Protein AF-A0A285T180-F1 (afdb_monomer)

Secondary structure (DSSP, 8-state):
-------PPPPPSS--TT--HHHHHHHHHHH-TT---TTHHHHHHHHHHHT-SSTT-HHHHHHHHHT--HHHHHHHHHHHHHHHHHHHHHHHHHHHHHTT--HHHHHHHHHTTSSPPBTTB-HHHHHHHHHHHHHHH--------GGGS-HHHHHHHHHHHHHHHHHHHHHHHHHHHHHHHTSSS---S------TTHHHHHHHHHHHHHHHHHHHHHHTT-

Structure (mmCIF, N/CA/C/O backbone):
data_AF-A0A285T180-F1
#
_entry.id   AF-A0A285T180-F1
#
loop_
_atom_site.group_PDB
_atom_site.id
_atom_site.type_symbol
_atom_site.label_atom_id
_atom_site.label_alt_id
_atom_site.label_comp_id
_atom_site.label_asym_id
_atom_site.label_entity_id
_atom_site.label_seq_id
_atom_site.pdbx_PDB_ins_code
_atom_site.Cartn_x
_atom_site.Cartn_y
_atom_site.Cartn_z
_atom_site.occupancy
_atom_site.B_iso_or_equiv
_atom_site.auth_seq_id
_atom_site.auth_comp_id
_atom_site.auth_asym_id
_atom_site.auth_atom_id
_atom_site.pdbx_PDB_model_num
ATOM 1 N N . MET A 1 1 ? -29.437 -6.291 54.849 1.00 37.00 1 MET A N 1
ATOM 2 C CA . MET A 1 1 ? -27.987 -6.133 54.619 1.00 37.00 1 MET A CA 1
ATOM 3 C C . MET A 1 1 ? -27.679 -6.718 53.250 1.00 37.00 1 MET A C 1
ATOM 5 O O . MET A 1 1 ? -27.968 -7.885 53.041 1.00 37.00 1 MET A O 1
ATOM 9 N N . CYS A 1 2 ? -27.204 -5.852 52.353 1.00 38.69 2 CYS A N 1
ATOM 10 C CA . CYS A 1 2 ? -26.558 -6.099 51.057 1.00 38.69 2 CYS A CA 1
ATOM 11 C C . CYS A 1 2 ? -27.296 -6.960 50.016 1.00 38.69 2 CYS A C 1
ATOM 13 O O . CYS A 1 2 ? -27.003 -8.136 49.831 1.00 38.69 2 CYS A O 1
ATOM 15 N N . SER A 1 3 ? -28.179 -6.314 49.250 1.00 37.91 3 SER A N 1
ATOM 16 C CA . SER A 1 3 ? -28.412 -6.709 47.860 1.00 37.91 3 SER A CA 1
ATOM 17 C C . SER A 1 3 ? -27.218 -6.221 47.034 1.00 37.91 3 SER A C 1
ATOM 19 O O . SER A 1 3 ? -27.210 -5.071 46.597 1.00 37.91 3 SER A O 1
ATOM 21 N N . ASP A 1 4 ? -26.204 -7.067 46.843 1.00 42.75 4 ASP A N 1
ATOM 22 C CA . ASP A 1 4 ? -25.166 -6.855 45.826 1.00 42.75 4 ASP A CA 1
ATOM 23 C C . ASP A 1 4 ? -25.785 -7.078 44.444 1.00 42.75 4 ASP A C 1
ATOM 25 O O . ASP A 1 4 ? -25.633 -8.113 43.800 1.00 42.75 4 ASP A O 1
ATOM 29 N N . ASN A 1 5 ? -26.542 -6.083 43.989 1.00 43.34 5 ASN A N 1
ATOM 30 C CA . ASN A 1 5 ? -27.023 -6.015 42.621 1.00 43.34 5 ASN A CA 1
ATOM 31 C C . ASN A 1 5 ? -25.931 -5.348 41.775 1.00 43.34 5 ASN A C 1
ATOM 33 O O . ASN A 1 5 ? -26.111 -4.257 41.237 1.00 43.34 5 ASN A O 1
ATOM 37 N N . THR A 1 6 ? -24.757 -5.985 41.681 1.00 44.84 6 THR A N 1
ATOM 38 C CA . THR A 1 6 ? -23.783 -5.655 40.634 1.00 44.84 6 THR A CA 1
ATOM 39 C C . THR A 1 6 ? -24.336 -6.209 39.327 1.00 44.84 6 THR A C 1
ATOM 41 O O . THR A 1 6 ? -23.938 -7.265 38.841 1.00 44.84 6 THR A O 1
ATOM 44 N N . GLN A 1 7 ? -25.342 -5.523 38.790 1.00 42.47 7 GLN A N 1
ATOM 45 C CA . GLN A 1 7 ? -25.858 -5.772 37.459 1.00 42.47 7 GLN A CA 1
ATOM 46 C C . GLN A 1 7 ? -24.676 -5.554 36.511 1.00 42.47 7 GLN A C 1
ATOM 48 O O . GLN A 1 7 ? -24.198 -4.431 36.362 1.00 42.47 7 GLN A O 1
ATOM 53 N N . ALA A 1 8 ? -24.128 -6.640 35.960 1.00 46.72 8 ALA A N 1
ATOM 54 C CA . ALA A 1 8 ? -23.073 -6.547 34.965 1.00 46.72 8 ALA A CA 1
ATOM 55 C C . ALA A 1 8 ? -23.577 -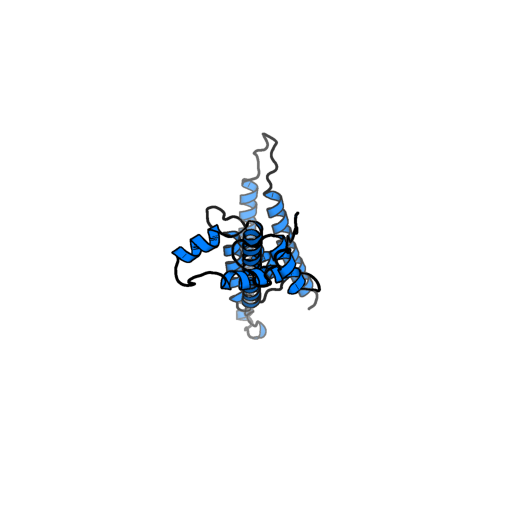5.615 33.860 1.00 46.72 8 ALA A C 1
ATOM 57 O O . ALA A 1 8 ? -24.616 -5.904 33.261 1.00 46.72 8 ALA A O 1
ATOM 58 N N . SER A 1 9 ? -22.892 -4.483 33.649 1.00 51.22 9 SER A N 1
ATOM 59 C CA . SER A 1 9 ? -23.236 -3.537 32.589 1.00 51.22 9 SER A CA 1
ATOM 60 C C . SER A 1 9 ? -23.435 -4.323 31.305 1.00 51.22 9 SER A C 1
ATOM 62 O O . SER A 1 9 ? -22.509 -4.986 30.835 1.00 51.22 9 SER A O 1
ATOM 64 N N . THR A 1 10 ? -24.658 -4.306 30.774 1.00 56.84 10 THR A N 1
ATOM 65 C CA . THR A 1 10 ? -24.958 -4.921 29.484 1.00 56.84 10 THR A CA 1
ATOM 66 C C . THR A 1 10 ? -24.007 -4.312 28.463 1.00 56.84 10 THR A C 1
ATOM 68 O O . THR A 1 10 ? -24.062 -3.094 28.273 1.00 56.84 10 THR A O 1
ATOM 71 N N . PRO A 1 11 ? -23.116 -5.109 27.846 1.00 64.50 11 PRO A N 1
ATOM 72 C CA . PRO A 1 11 ? -22.117 -4.567 26.944 1.00 64.50 11 PRO A CA 1
ATOM 73 C C . PRO A 1 11 ? -22.826 -3.881 25.780 1.00 64.50 11 PRO A C 1
ATOM 75 O O . PRO A 1 11 ? -23.698 -4.468 25.134 1.00 64.50 11 PRO A O 1
ATOM 78 N N . SER A 1 12 ? -22.469 -2.623 25.528 1.00 68.62 12 SER A N 1
ATOM 79 C CA . SER A 1 12 ? -23.009 -1.881 24.393 1.00 68.62 12 SER A CA 1
ATOM 80 C C . SER A 1 12 ? -22.629 -2.579 23.087 1.00 68.62 12 SER A C 1
ATOM 82 O O . SER A 1 12 ? -21.451 -2.795 22.796 1.00 68.62 12 SER A O 1
ATOM 84 N N . LEU A 1 13 ? -23.634 -2.905 22.272 1.00 78.00 13 LEU A N 1
ATOM 85 C CA . LEU A 1 13 ? -23.452 -3.502 20.943 1.00 78.00 13 LEU A CA 1
ATOM 86 C C . LEU A 1 13 ? -23.180 -2.452 19.852 1.00 78.00 13 LEU A C 1
ATOM 88 O O . LEU A 1 13 ? -23.042 -2.789 18.675 1.00 78.00 13 LEU A O 1
ATOM 92 N N . THR A 1 14 ? -23.076 -1.179 20.229 1.00 88.44 14 THR A N 1
ATOM 93 C CA . THR A 1 14 ? -22.704 -0.071 19.344 1.00 88.44 14 THR A CA 1
ATOM 94 C C . THR A 1 14 ? -21.380 0.532 19.805 1.00 88.44 14 THR A C 1
ATOM 96 O O . THR A 1 14 ? -21.317 0.978 20.952 1.00 88.44 14 THR A O 1
ATOM 99 N N . PRO A 1 15 ? -20.339 0.581 18.954 1.00 92.88 15 PRO A N 1
ATOM 100 C CA . PRO A 1 15 ? -19.055 1.157 19.331 1.00 92.88 15 PRO A CA 1
ATOM 101 C C . PRO A 1 15 ? -19.151 2.642 19.694 1.00 92.88 15 PRO A C 1
ATOM 103 O O . PRO A 1 15 ? -19.815 3.412 19.000 1.00 92.88 15 PRO A O 1
ATOM 106 N N . TYR A 1 16 ? -18.464 3.049 20.762 1.00 92.00 16 TYR A N 1
ATOM 107 C CA . TYR A 1 16 ? -18.393 4.439 21.228 1.00 92.00 16 TYR A CA 1
ATOM 108 C C . TYR A 1 16 ? -17.026 4.746 21.851 1.00 92.00 16 TYR A C 1
ATOM 110 O O . TYR A 1 16 ? -16.312 3.838 22.265 1.00 92.00 16 TYR A O 1
ATOM 118 N N . SER A 1 17 ? -16.627 6.017 21.929 1.00 90.44 17 SER A N 1
ATOM 119 C CA . SER A 1 17 ? -15.330 6.401 22.513 1.00 90.44 17 SER A CA 1
ATOM 120 C C . SER A 1 17 ? -15.241 6.050 24.001 1.00 90.44 17 SER A C 1
ATOM 122 O O . SER A 1 17 ? -16.124 6.445 24.762 1.00 90.44 17 SER A O 1
ATOM 124 N N . GLY A 1 18 ? -14.167 5.381 24.422 1.00 90.56 18 GLY A N 1
ATOM 125 C CA . GLY A 1 18 ? -13.948 5.018 25.829 1.00 90.56 18 GLY A CA 1
ATOM 126 C C . GLY A 1 18 ? -14.507 3.646 26.212 1.00 90.56 18 GLY A C 1
ATOM 127 O O . GLY A 1 18 ? -14.562 3.316 27.393 1.00 90.56 18 GLY A O 1
ATOM 128 N N . GLN A 1 19 ? -14.925 2.852 25.225 1.00 92.38 19 GLN A N 1
ATOM 129 C CA . GLN A 1 19 ? -15.394 1.483 25.418 1.00 92.38 19 GLN A CA 1
ATOM 130 C C . GLN A 1 19 ? -14.265 0.589 25.950 1.00 92.38 19 GLN A C 1
ATOM 132 O O . GLN A 1 19 ? -13.128 0.643 25.468 1.00 92.38 19 GLN A O 1
ATOM 137 N N . SER A 1 20 ? -14.589 -0.238 26.942 1.00 92.62 20 SER A N 1
ATOM 138 C CA . SER A 1 20 ? -13.639 -1.164 27.560 1.00 92.62 20 SER A CA 1
ATOM 139 C C . SER A 1 20 ? -13.340 -2.366 26.662 1.00 92.62 20 SER A C 1
ATOM 141 O O . SER A 1 20 ? -14.178 -2.777 25.861 1.00 92.62 20 SER A O 1
ATOM 143 N N . ASP A 1 21 ? -12.181 -3.002 26.844 1.00 91.06 21 ASP A N 1
ATOM 144 C CA . ASP A 1 21 ? -11.758 -4.162 26.042 1.00 91.06 21 ASP A CA 1
ATOM 145 C C . ASP A 1 21 ? -12.797 -5.299 26.034 1.00 91.06 21 ASP A C 1
ATOM 147 O O . ASP A 1 21 ? -13.037 -5.916 24.997 1.00 91.06 21 ASP A O 1
ATOM 151 N N . LYS A 1 22 ? -13.487 -5.528 27.162 1.00 90.62 22 LYS A N 1
ATOM 152 C CA . LYS A 1 22 ? -14.562 -6.533 27.269 1.00 90.62 22 LYS A CA 1
ATOM 153 C C . LYS A 1 22 ? -15.761 -6.202 26.385 1.00 90.62 22 LYS A C 1
ATOM 155 O O . LYS A 1 22 ? -16.368 -7.095 25.802 1.00 90.62 22 LYS A O 1
ATOM 160 N N . GLU A 1 23 ? -16.123 -4.929 26.295 1.00 92.44 23 GLU A N 1
ATOM 161 C CA . GLU A 1 23 ? -17.236 -4.479 25.462 1.00 92.44 23 GLU A CA 1
ATOM 162 C C . GLU A 1 23 ? -16.860 -4.500 23.976 1.00 92.44 23 GLU A C 1
ATOM 164 O O . GLU A 1 23 ? -17.692 -4.854 23.142 1.00 92.44 23 GLU A O 1
ATOM 169 N N . ILE A 1 24 ? -15.600 -4.195 23.646 1.00 91.69 24 ILE A N 1
ATOM 170 C CA . ILE A 1 24 ? -15.056 -4.352 22.290 1.00 91.69 24 ILE A CA 1
ATOM 171 C C . ILE A 1 24 ? -15.116 -5.825 21.873 1.00 91.69 24 ILE A C 1
ATOM 173 O O . ILE A 1 24 ? -15.606 -6.154 20.792 1.00 91.69 24 ILE A O 1
ATOM 177 N N . GLU A 1 25 ? -14.667 -6.733 22.738 1.00 91.56 25 GLU A N 1
ATOM 178 C CA . GLU A 1 25 ? -14.712 -8.168 22.471 1.00 91.56 25 GLU A CA 1
ATOM 179 C C . GLU A 1 25 ? -16.154 -8.679 22.334 1.00 91.56 25 GLU A C 1
ATOM 181 O O . GLU A 1 25 ? -16.458 -9.441 21.413 1.00 91.56 25 GLU A O 1
ATOM 186 N N . ALA A 1 26 ? -17.068 -8.220 23.195 1.00 91.81 26 ALA A N 1
ATOM 187 C CA . ALA A 1 26 ? -18.490 -8.536 23.092 1.00 91.81 26 ALA A CA 1
ATOM 188 C C . ALA A 1 26 ? -19.080 -8.073 21.751 1.00 91.81 26 ALA A C 1
ATOM 190 O O . ALA A 1 26 ? -19.825 -8.824 21.118 1.00 91.81 26 ALA A O 1
ATOM 191 N N . TRP A 1 27 ? -18.694 -6.885 21.277 1.00 92.88 27 TRP A N 1
ATOM 192 C CA . TRP A 1 27 ? -19.081 -6.401 19.958 1.00 92.88 27 TRP A CA 1
ATOM 193 C C . TRP A 1 27 ? -18.589 -7.327 18.842 1.00 92.88 27 TRP A C 1
ATOM 195 O O . TRP A 1 27 ? -19.377 -7.703 17.972 1.00 92.88 27 TRP A O 1
ATOM 205 N N . PHE A 1 28 ? -17.317 -7.743 18.871 1.00 93.06 28 PHE A N 1
ATOM 206 C CA . PHE A 1 28 ? -16.766 -8.647 17.855 1.00 93.06 28 PHE A CA 1
ATOM 207 C C . PHE A 1 28 ? -17.456 -10.010 17.868 1.00 93.06 28 PHE A C 1
ATOM 209 O O . PHE A 1 28 ? -17.831 -10.496 16.803 1.00 93.06 28 PHE A O 1
ATOM 216 N N . ARG A 1 29 ? -17.679 -10.598 19.048 1.00 91.94 29 ARG A N 1
ATOM 217 C CA . ARG A 1 29 ? -18.383 -11.883 19.195 1.00 91.94 29 ARG A CA 1
ATOM 218 C C . ARG A 1 29 ? -19.822 -11.807 18.687 1.00 91.94 29 ARG A C 1
ATOM 220 O O . ARG A 1 29 ? -20.291 -12.738 18.042 1.00 91.94 29 ARG A O 1
ATOM 227 N N . TRP A 1 30 ? -20.513 -10.697 18.943 1.00 91.19 30 TRP A N 1
ATOM 228 C CA . TRP A 1 30 ? -21.876 -10.485 18.459 1.00 91.19 30 TRP A CA 1
ATOM 229 C C . TRP A 1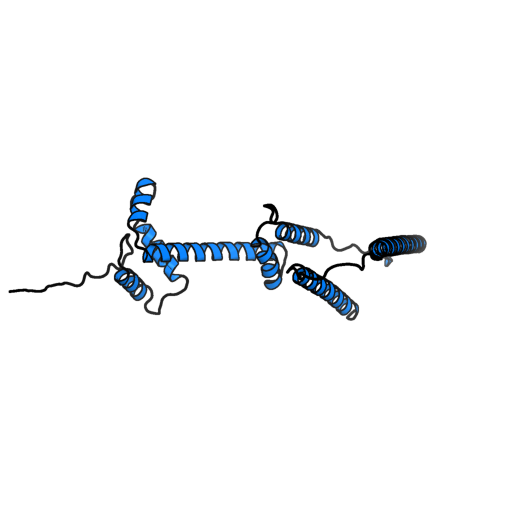 30 ? -21.932 -10.253 16.944 1.00 91.19 30 TRP A C 1
ATOM 231 O O . TRP A 1 30 ? -22.761 -10.844 16.254 1.00 91.19 30 TRP A O 1
ATOM 241 N N . LYS A 1 31 ? -21.047 -9.404 16.406 1.00 90.94 31 LYS A N 1
ATOM 242 C CA . LYS A 1 31 ? -21.044 -9.036 14.983 1.00 90.94 31 LYS A CA 1
ATOM 243 C C . LYS A 1 31 ? -20.497 -10.149 14.088 1.00 90.94 31 LYS A C 1
ATOM 245 O O . LYS A 1 31 ? -20.940 -10.295 12.950 1.00 90.94 31 LYS A O 1
ATOM 250 N N . TYR A 1 32 ? -19.538 -10.908 14.604 1.00 92.06 32 TYR A N 1
ATOM 251 C CA . TYR A 1 32 ? -18.824 -11.975 13.914 1.00 92.06 32 TYR A CA 1
ATOM 252 C C . TYR A 1 32 ? -18.851 -13.260 14.758 1.00 92.06 32 TYR A C 1
ATOM 254 O O . TYR A 1 32 ? -17.821 -13.663 15.301 1.00 92.06 32 TYR A O 1
ATOM 262 N N . PRO A 1 33 ? -20.011 -13.939 14.860 1.00 89.06 33 PRO A N 1
ATOM 263 C CA . PRO A 1 33 ? -20.157 -15.143 15.686 1.00 89.06 33 PRO A CA 1
ATOM 264 C C . PRO A 1 33 ? -19.269 -16.304 15.217 1.00 89.06 33 PRO A C 1
ATOM 266 O O . PRO A 1 33 ? -18.882 -17.149 16.017 1.00 89.06 33 PRO A O 1
ATOM 269 N N . ASN A 1 34 ? -18.895 -16.313 13.934 1.00 90.31 34 ASN A N 1
ATOM 270 C CA . ASN A 1 34 ? -17.999 -17.307 13.338 1.00 90.31 34 ASN A CA 1
ATOM 271 C C . ASN A 1 34 ? -16.510 -16.922 13.445 1.00 90.31 34 ASN A C 1
ATOM 273 O O . ASN A 1 34 ? -15.665 -17.584 12.848 1.00 90.31 34 ASN A O 1
ATOM 277 N N . GLY A 1 35 ? -16.189 -15.848 14.174 1.00 86.69 35 GLY A N 1
ATOM 278 C CA . GLY A 1 35 ? -14.834 -15.329 14.342 1.00 86.69 35 GLY A CA 1
ATOM 279 C C . GLY A 1 35 ? -14.547 -14.074 13.517 1.00 86.69 35 GLY A C 1
ATOM 280 O O . GLY A 1 35 ? -15.122 -13.842 12.450 1.00 86.69 35 GLY A O 1
ATOM 281 N N . ALA A 1 36 ? -13.642 -13.243 14.037 1.00 87.75 36 ALA A N 1
ATOM 282 C CA . ALA A 1 36 ? -13.172 -12.043 13.358 1.00 87.75 36 ALA A CA 1
ATOM 283 C C . ALA A 1 36 ? -12.301 -12.399 12.141 1.00 87.75 36 ALA A C 1
ATOM 285 O O . ALA A 1 36 ? -11.542 -13.362 12.151 1.00 87.75 36 ALA A O 1
ATOM 286 N N . THR A 1 37 ? -12.408 -11.583 11.098 1.00 86.56 37 THR A N 1
ATOM 287 C CA . THR A 1 37 ? -11.598 -11.655 9.874 1.00 86.56 37 THR A CA 1
ATOM 288 C C . THR A 1 37 ? -10.704 -10.420 9.782 1.00 86.56 37 THR A C 1
ATOM 290 O O . THR A 1 37 ? -10.939 -9.442 10.492 1.00 86.56 37 THR A O 1
ATOM 293 N N . ASP A 1 38 ? -9.767 -10.388 8.834 1.00 81.94 38 ASP A N 1
ATOM 294 C CA . ASP A 1 38 ? -8.903 -9.217 8.586 1.00 81.94 38 ASP A CA 1
ATOM 295 C C . ASP A 1 38 ? -9.687 -7.921 8.287 1.00 81.94 38 ASP A C 1
ATOM 297 O O . ASP A 1 38 ? -9.178 -6.813 8.446 1.00 81.94 38 ASP A O 1
ATOM 301 N N . LYS A 1 39 ? -10.957 -8.031 7.870 1.00 84.06 39 LYS A N 1
ATOM 302 C CA . LYS A 1 39 ? -11.845 -6.883 7.605 1.00 84.06 39 LYS A CA 1
ATOM 303 C C . LYS A 1 39 ? -12.634 -6.428 8.832 1.00 84.06 39 LYS A C 1
ATOM 305 O O . LYS A 1 39 ? -13.204 -5.334 8.824 1.00 84.06 39 LYS A O 1
ATOM 310 N N . SER A 1 40 ? -12.692 -7.248 9.878 1.00 89.12 40 SER A N 1
ATOM 311 C CA . SER A 1 40 ? -13.466 -6.974 11.089 1.00 89.12 40 SER A CA 1
ATOM 312 C C . SER A 1 40 ? -12.977 -5.723 11.841 1.00 89.12 40 SER A C 1
ATOM 314 O O . SER A 1 40 ? -13.837 -4.921 12.216 1.00 89.12 40 SER A O 1
ATOM 316 N N . PRO A 1 41 ? -11.658 -5.462 11.999 1.00 90.06 41 PRO A N 1
ATOM 317 C CA . PRO A 1 41 ? -11.153 -4.197 12.548 1.00 90.06 41 PRO A CA 1
ATOM 318 C C . PRO A 1 41 ? -11.658 -2.971 11.778 1.00 90.06 41 PRO A C 1
ATOM 320 O O . PRO A 1 41 ? -12.074 -1.978 12.372 1.00 90.06 41 PRO A O 1
ATOM 323 N N . GLY A 1 42 ? -11.707 -3.064 10.444 1.00 90.25 42 GLY A N 1
ATOM 324 C CA . GLY A 1 42 ? -12.224 -2.003 9.579 1.00 90.25 42 GLY A CA 1
ATOM 325 C C . GLY A 1 42 ? -13.710 -1.714 9.794 1.00 90.25 42 GLY A C 1
ATOM 326 O O . GLY A 1 42 ? -14.118 -0.552 9.801 1.00 90.25 42 GLY A O 1
ATOM 327 N N . ALA A 1 43 ? -14.519 -2.751 10.012 1.00 91.44 43 ALA A N 1
ATOM 328 C CA . ALA A 1 43 ? -15.937 -2.588 10.316 1.00 91.44 43 ALA A CA 1
ATOM 329 C C . ALA A 1 43 ? -16.164 -1.971 11.702 1.00 91.44 43 ALA A C 1
ATOM 331 O O . ALA A 1 43 ? -16.992 -1.069 11.830 1.00 91.44 43 ALA A O 1
ATOM 332 N N . TYR A 1 44 ? -15.401 -2.401 12.713 1.00 93.75 44 TYR A N 1
ATOM 333 C CA . TYR A 1 44 ? -15.439 -1.780 14.037 1.00 93.75 44 TYR A CA 1
ATOM 334 C C . TYR A 1 44 ? -15.057 -0.301 13.955 1.00 93.75 44 TYR A C 1
ATOM 336 O O . TYR A 1 44 ? -15.793 0.554 14.437 1.00 93.75 44 TYR A O 1
ATOM 344 N N . ALA A 1 45 ? -13.953 0.015 13.270 1.00 92.62 45 ALA A N 1
ATOM 345 C CA . ALA A 1 45 ? -13.505 1.385 13.049 1.00 92.62 45 ALA A CA 1
ATOM 346 C C . ALA A 1 45 ? -14.580 2.236 12.354 1.00 92.62 45 ALA A C 1
ATOM 348 O O . ALA A 1 45 ? -14.820 3.374 12.754 1.00 92.62 45 ALA A O 1
ATOM 349 N N . ALA A 1 46 ? -15.252 1.694 11.333 1.00 91.31 46 ALA A N 1
ATOM 350 C CA . ALA A 1 46 ? -16.312 2.395 10.616 1.00 91.31 46 ALA A CA 1
ATOM 351 C C . ALA A 1 46 ? -17.518 2.721 11.509 1.00 91.31 46 ALA A C 1
ATOM 353 O O . ALA A 1 46 ? -18.048 3.826 11.412 1.00 91.31 46 ALA A O 1
ATOM 354 N N . GLU A 1 47 ? -17.940 1.794 12.371 1.00 92.69 47 GLU A N 1
ATOM 355 C CA . GLU A 1 47 ? -19.013 2.041 13.342 1.00 92.69 47 GLU A CA 1
ATOM 356 C C . GLU A 1 47 ? -18.569 3.015 14.442 1.00 92.69 47 GLU A C 1
ATOM 358 O O . GLU A 1 47 ? -19.289 3.963 14.745 1.00 92.69 47 GLU A O 1
ATOM 363 N N . LEU A 1 48 ? -17.349 2.864 14.963 1.00 92.88 48 LEU A N 1
ATOM 364 C CA . LEU A 1 48 ? -16.775 3.768 15.958 1.00 92.88 48 LEU A CA 1
ATOM 365 C C . LEU A 1 48 ? -16.707 5.212 15.431 1.00 92.88 48 LEU A C 1
ATOM 367 O O . LEU A 1 48 ? -17.089 6.143 16.132 1.00 92.88 48 LEU A O 1
ATOM 371 N N . PHE A 1 49 ? -16.336 5.424 14.163 1.00 88.81 49 PHE A N 1
ATOM 372 C CA . PHE A 1 49 ? -16.352 6.759 13.551 1.00 88.81 49 PHE A CA 1
ATOM 373 C C . PHE A 1 49 ? -17.745 7.399 13.480 1.00 88.81 49 PHE A C 1
ATOM 375 O O . PHE A 1 49 ? -17.831 8.628 13.457 1.00 88.81 49 PHE A O 1
ATOM 382 N N . LYS A 1 50 ? -18.829 6.612 13.446 1.00 88.62 50 LYS A N 1
ATOM 383 C CA . LYS A 1 50 ? -20.198 7.155 13.502 1.00 88.62 50 LYS A CA 1
ATOM 384 C C . LYS A 1 50 ? -20.548 7.684 14.890 1.00 88.62 50 LYS A C 1
ATOM 386 O O . LYS A 1 50 ? -21.422 8.535 14.994 1.00 88.62 50 LYS A O 1
ATOM 391 N N . SER A 1 51 ? -19.855 7.224 15.933 1.00 87.56 51 SER A N 1
ATOM 392 C CA . SER A 1 51 ? -20.032 7.705 17.305 1.00 87.56 51 SER A CA 1
ATOM 393 C C . SER A 1 51 ? -19.427 9.097 17.535 1.00 87.56 51 SER A C 1
ATOM 395 O O . SER A 1 51 ? -19.566 9.644 18.630 1.00 87.56 51 SER A O 1
ATOM 397 N N . ARG A 1 52 ? -18.689 9.648 16.562 1.00 85.81 52 ARG A N 1
ATOM 398 C CA . ARG A 1 52 ? -18.031 10.946 16.705 1.00 85.81 52 ARG A CA 1
ATOM 399 C C . ARG A 1 52 ? -19.078 12.074 16.716 1.00 85.81 52 ARG A C 1
ATOM 401 O O . ARG A 1 52 ? -19.801 12.216 15.726 1.00 85.81 52 ARG A O 1
ATOM 408 N N . PRO A 1 53 ? -19.135 12.905 17.773 1.00 78.69 53 PRO A N 1
ATOM 409 C CA . PRO A 1 53 ? -20.006 14.075 17.796 1.00 78.69 53 PRO A CA 1
ATOM 410 C C . PRO A 1 53 ? -19.530 15.116 16.774 1.00 78.69 53 PRO A C 1
ATOM 412 O O . PRO A 1 53 ? -18.330 15.251 16.541 1.00 78.69 53 PRO A O 1
ATOM 415 N N . ASN A 1 54 ? -20.476 15.842 16.166 1.00 71.19 54 ASN A N 1
ATOM 416 C CA . ASN A 1 54 ? -20.230 16.968 15.255 1.00 71.19 54 ASN A CA 1
ATOM 417 C C . ASN A 1 54 ? -19.156 16.670 14.194 1.00 71.19 54 ASN A C 1
ATOM 419 O O . ASN A 1 54 ? -18.024 17.149 14.258 1.00 71.19 54 ASN A O 1
ATOM 423 N N . ARG A 1 55 ? -19.520 15.858 13.194 1.00 63.62 55 ARG A N 1
ATOM 424 C CA . ARG A 1 55 ? -18.610 15.336 12.156 1.00 63.62 55 ARG A CA 1
ATOM 425 C C . ARG A 1 55 ? -17.759 16.412 11.459 1.00 63.62 55 ARG A C 1
ATOM 427 O O . ARG A 1 55 ? -16.622 16.111 11.076 1.00 63.62 55 ARG A O 1
ATOM 434 N N . ASP A 1 56 ? -18.280 17.634 11.373 1.00 71.44 56 ASP A N 1
ATOM 435 C CA . ASP A 1 56 ? -17.665 18.779 10.696 1.00 71.44 56 ASP A CA 1
ATOM 436 C C . ASP A 1 56 ? -16.897 19.732 11.635 1.00 71.44 56 ASP A C 1
ATOM 438 O O . ASP A 1 56 ? -16.146 20.575 11.151 1.00 71.44 56 ASP A O 1
ATOM 442 N N . ASP A 1 57 ? -17.005 19.577 12.962 1.00 75.56 57 ASP A N 1
ATOM 443 C CA . ASP A 1 57 ? -16.265 20.392 13.934 1.00 75.56 57 ASP A CA 1
ATOM 444 C C . ASP A 1 57 ? -14.881 19.769 14.226 1.00 75.56 57 ASP A C 1
ATOM 446 O O . ASP A 1 57 ? -14.798 18.605 14.659 1.00 75.56 57 ASP A O 1
ATOM 450 N N . PRO A 1 58 ? -13.774 20.497 13.980 1.00 70.94 58 PRO A N 1
ATOM 451 C CA . PRO A 1 58 ? -12.436 20.033 14.326 1.00 70.94 58 PRO A CA 1
ATOM 452 C C . PRO A 1 58 ? -12.230 19.879 15.840 1.00 70.94 58 PRO A C 1
ATOM 454 O O . PRO A 1 58 ? -11.541 18.950 16.247 1.00 70.94 58 PRO A O 1
ATOM 457 N N . THR A 1 59 ? -12.868 20.693 16.683 1.00 76.06 59 THR A N 1
ATOM 458 C CA . THR A 1 59 ? -12.684 20.638 18.148 1.00 76.06 59 THR A CA 1
ATOM 459 C C . THR A 1 59 ? -13.305 19.371 18.732 1.00 76.06 59 THR A C 1
ATOM 461 O O . THR A 1 59 ? -12.661 18.633 19.479 1.00 76.06 59 THR A O 1
ATOM 464 N N . GLY A 1 60 ? -14.524 19.037 18.294 1.00 75.00 60 GLY A N 1
ATOM 465 C CA . GLY A 1 60 ? -15.194 17.787 18.665 1.00 75.00 60 GLY A CA 1
ATOM 466 C C . GLY A 1 60 ? -14.471 16.524 18.176 1.00 75.00 60 GLY A C 1
ATOM 467 O O . GLY A 1 60 ? -14.704 15.430 18.689 1.00 75.00 60 GLY A O 1
ATOM 468 N N . LYS A 1 61 ? -13.561 16.646 17.198 1.00 80.62 61 LYS A N 1
ATOM 469 C CA . LYS A 1 61 ? -12.705 15.538 16.754 1.00 80.62 61 LYS A CA 1
ATOM 470 C C . LYS A 1 61 ? -11.639 15.201 17.786 1.00 80.62 61 LYS A C 1
ATOM 472 O O . LYS A 1 61 ? -11.474 14.026 18.107 1.00 80.62 61 LYS A O 1
ATOM 477 N N . ASP A 1 62 ? -10.911 16.204 18.254 1.00 82.88 62 ASP A N 1
ATOM 478 C CA . ASP A 1 62 ? -9.754 15.995 19.122 1.00 82.88 62 ASP A CA 1
ATOM 479 C C . ASP A 1 62 ? -10.199 15.515 20.506 1.00 82.88 62 ASP A C 1
ATOM 481 O O . ASP A 1 62 ? -9.603 14.594 21.065 1.00 82.88 62 ASP A O 1
ATOM 485 N N . GLU A 1 63 ? -11.326 16.033 20.999 1.00 85.25 63 GLU A N 1
ATOM 486 C CA . GLU A 1 63 ? -11.962 15.544 22.224 1.00 85.25 63 GLU A CA 1
ATOM 487 C C . GLU A 1 63 ? -12.474 14.100 22.091 1.00 85.25 63 GLU A C 1
ATOM 489 O O . GLU A 1 63 ? -12.384 13.305 23.024 1.00 85.25 63 GLU A O 1
ATOM 494 N N . TRP A 1 64 ? -12.993 13.716 20.925 1.00 90.38 64 TRP A N 1
ATOM 495 C CA . TRP A 1 64 ? -13.394 12.330 20.691 1.00 90.38 64 TRP A CA 1
ATOM 496 C C . TRP A 1 64 ? -12.187 11.384 20.660 1.00 90.38 64 TRP A C 1
ATOM 498 O O . TRP A 1 64 ? -12.241 10.310 21.257 1.00 90.38 64 TRP A O 1
ATOM 508 N N . TYR A 1 65 ? -11.085 11.792 20.017 1.00 88.44 65 TYR A N 1
ATOM 509 C CA . TYR A 1 65 ? -9.846 11.010 19.985 1.00 88.44 65 TYR A CA 1
ATOM 510 C C . TYR A 1 65 ? -9.211 10.859 21.371 1.00 88.44 65 TYR A C 1
ATOM 512 O O . TYR A 1 65 ? -8.712 9.780 21.680 1.00 88.44 65 TYR A O 1
ATOM 520 N N . SER A 1 66 ? -9.248 11.896 22.214 1.00 89.06 66 SER A N 1
ATOM 521 C CA . SER A 1 66 ? -8.663 11.844 23.562 1.00 89.06 66 SER A CA 1
ATOM 522 C C . SER A 1 66 ? -9.390 10.881 24.504 1.00 89.06 66 SER A C 1
ATOM 524 O O . SER A 1 66 ? -8.804 10.411 25.477 1.00 89.06 66 SER A O 1
ATOM 526 N N . ARG A 1 67 ? -10.649 10.549 24.200 1.00 90.81 67 ARG A N 1
ATOM 527 C CA . ARG A 1 67 ? -11.466 9.583 24.948 1.00 90.81 67 ARG A CA 1
ATOM 528 C C . ARG A 1 67 ? -11.284 8.138 24.480 1.00 90.81 67 ARG A C 1
ATOM 530 O O . ARG A 1 67 ? -11.864 7.241 25.087 1.00 90.81 67 ARG A O 1
ATOM 537 N N . LEU A 1 68 ? -10.545 7.889 23.398 1.00 93.06 68 LEU A N 1
ATOM 538 C CA . LEU A 1 68 ? -10.333 6.533 22.892 1.00 93.06 68 LEU A CA 1
ATOM 539 C C . LEU A 1 68 ? -9.406 5.735 23.808 1.00 93.06 68 LEU A C 1
ATOM 541 O O . LEU A 1 68 ? -8.379 6.229 24.270 1.00 93.06 68 LEU A O 1
ATOM 545 N N . THR A 1 69 ? -9.742 4.465 24.016 1.00 93.62 69 THR A N 1
ATOM 546 C CA . THR A 1 69 ? -8.855 3.538 24.726 1.00 93.62 69 THR A CA 1
ATOM 547 C C . THR A 1 69 ? -7.700 3.084 23.830 1.00 93.62 69 THR A C 1
ATOM 549 O O . THR A 1 69 ? -7.774 3.158 22.599 1.00 93.62 69 THR A O 1
ATOM 552 N N . GLY A 1 70 ? -6.627 2.561 24.434 1.00 92.25 70 GLY A N 1
ATOM 553 C CA . GLY A 1 70 ? -5.484 2.018 23.688 1.00 92.25 70 GLY A CA 1
ATOM 554 C C . GLY A 1 70 ? -5.882 0.914 22.699 1.00 92.25 70 GLY A C 1
ATOM 555 O O . GLY A 1 70 ? -5.397 0.899 21.569 1.00 92.25 70 GLY A O 1
ATOM 556 N N . ALA A 1 71 ? -6.833 0.051 23.073 1.00 92.50 71 ALA A N 1
ATOM 557 C CA . ALA A 1 71 ? -7.377 -0.976 22.187 1.00 92.50 71 ALA A CA 1
ATOM 558 C C . ALA A 1 71 ? -8.121 -0.374 20.983 1.00 92.50 71 ALA A C 1
ATOM 560 O O . ALA A 1 71 ? -7.937 -0.817 19.849 1.00 92.50 71 ALA A O 1
ATOM 561 N N . GLN A 1 72 ? -8.919 0.676 21.198 1.00 94.50 72 GLN A N 1
ATOM 562 C CA . GLN A 1 72 ? -9.604 1.375 20.108 1.00 94.50 72 GLN A CA 1
ATOM 563 C C . GLN A 1 72 ? -8.615 2.044 19.153 1.00 94.50 72 GLN A C 1
ATOM 565 O O . GLN A 1 72 ? -8.780 1.935 17.939 1.00 94.50 72 GLN A O 1
ATOM 570 N N . LEU A 1 73 ? -7.570 2.688 19.680 1.00 93.06 73 LEU A N 1
ATOM 571 C CA . LEU A 1 73 ? -6.510 3.285 18.866 1.00 93.06 73 LEU A CA 1
ATOM 572 C C . LEU A 1 73 ? -5.797 2.229 18.011 1.00 93.06 73 LEU A C 1
ATOM 574 O O . LEU A 1 73 ? -5.653 2.427 16.805 1.00 93.06 73 LEU A O 1
ATOM 578 N N . ALA A 1 74 ? -5.452 1.079 18.594 1.00 91.62 74 ALA A N 1
ATOM 579 C CA . ALA A 1 74 ? -4.833 -0.026 17.866 1.00 91.62 74 ALA A CA 1
ATOM 580 C C . ALA A 1 74 ? -5.726 -0.551 16.726 1.00 91.62 74 ALA A C 1
ATOM 582 O O . ALA A 1 74 ? -5.243 -0.759 15.612 1.00 91.62 74 ALA A O 1
ATOM 583 N N . ILE A 1 75 ? -7.036 -0.699 16.962 1.00 92.88 75 ILE A N 1
ATOM 584 C CA . ILE A 1 75 ? -7.992 -1.115 15.923 1.00 92.88 75 ILE A CA 1
ATOM 585 C C . ILE A 1 75 ? -8.104 -0.063 14.810 1.00 92.88 75 ILE A C 1
ATOM 587 O O . ILE A 1 75 ? -8.154 -0.415 13.630 1.00 92.88 75 ILE A O 1
ATOM 591 N N . LEU A 1 76 ? -8.135 1.231 15.155 1.00 91.69 76 LEU A N 1
ATOM 592 C CA . LEU A 1 76 ? -8.168 2.307 14.162 1.00 91.69 76 LEU A CA 1
ATOM 593 C C . LEU A 1 76 ? -6.903 2.321 13.299 1.00 91.69 76 LEU A C 1
ATOM 595 O O . LEU A 1 76 ? -6.993 2.541 12.090 1.00 91.69 76 LEU A O 1
ATOM 599 N N . ASP A 1 77 ? -5.736 2.098 13.895 1.00 89.19 77 ASP A N 1
ATOM 600 C CA . ASP A 1 77 ? -4.471 2.077 13.166 1.00 89.19 77 ASP A CA 1
ATOM 601 C C . ASP A 1 77 ? -4.331 0.832 12.289 1.00 89.19 77 ASP A C 1
ATOM 603 O O . ASP A 1 77 ? -3.910 0.953 11.135 1.00 89.19 77 ASP A O 1
ATOM 607 N N . ASP A 1 78 ? -4.788 -0.331 12.753 1.00 87.94 78 ASP A N 1
ATOM 608 C CA . ASP A 1 78 ? -4.853 -1.529 11.917 1.00 87.94 78 ASP A CA 1
ATOM 609 C C . ASP A 1 78 ? -5.818 -1.342 10.735 1.00 87.94 78 ASP A C 1
ATOM 611 O O . ASP A 1 78 ? -5.454 -1.578 9.581 1.00 87.94 78 ASP A O 1
ATOM 615 N N . ALA A 1 79 ? -7.005 -0.777 10.973 1.00 88.56 79 ALA A N 1
ATOM 616 C CA . ALA A 1 79 ? -7.953 -0.450 9.909 1.00 88.56 79 ALA A CA 1
ATOM 617 C C . ALA A 1 79 ? -7.363 0.527 8.872 1.00 88.56 79 ALA A C 1
ATOM 619 O O . ALA A 1 79 ? -7.574 0.368 7.663 1.00 88.56 79 ALA A O 1
ATOM 620 N N . LYS A 1 80 ? -6.596 1.537 9.313 1.00 85.75 80 LYS A N 1
ATOM 621 C CA . LYS A 1 80 ? -5.870 2.444 8.406 1.00 85.75 80 LYS A CA 1
ATOM 622 C C . LYS A 1 80 ? -4.794 1.703 7.618 1.00 85.75 80 LYS A C 1
ATOM 624 O O . LYS A 1 80 ? -4.674 1.946 6.417 1.00 85.75 80 LYS A O 1
ATOM 629 N N . ARG A 1 81 ? -4.031 0.817 8.265 1.00 84.56 81 ARG A N 1
ATOM 630 C CA . ARG A 1 81 ? -2.980 0.007 7.635 1.00 84.56 81 ARG A CA 1
ATOM 631 C C . ARG A 1 81 ? -3.560 -0.881 6.538 1.00 84.56 81 ARG A C 1
ATOM 633 O O . ARG A 1 81 ? -3.066 -0.837 5.414 1.00 84.56 81 ARG A O 1
ATOM 640 N N . VAL A 1 82 ? -4.649 -1.597 6.826 1.00 84.38 82 VAL A N 1
ATOM 641 C CA . VAL A 1 82 ? -5.357 -2.445 5.853 1.00 84.38 82 VAL A CA 1
ATOM 642 C C . VAL A 1 82 ? -5.861 -1.612 4.674 1.00 84.38 82 VAL A C 1
ATOM 644 O O . VAL A 1 82 ? -5.571 -1.931 3.524 1.00 84.38 82 VAL A O 1
ATOM 647 N N . LYS A 1 83 ? -6.521 -0.475 4.929 1.00 84.50 83 LYS A N 1
ATOM 648 C CA . LYS A 1 83 ? -6.986 0.427 3.860 1.00 84.50 83 LYS A CA 1
ATOM 649 C C . LYS A 1 83 ? -5.832 1.000 3.024 1.00 84.50 83 LYS A C 1
ATOM 651 O O . LYS A 1 83 ? -5.977 1.216 1.818 1.00 84.50 83 LYS A O 1
ATOM 656 N N . GLY A 1 84 ? -4.695 1.276 3.660 1.00 83.62 84 GLY A N 1
ATOM 657 C CA . GLY A 1 84 ? -3.456 1.682 3.002 1.00 83.62 84 GLY A CA 1
ATOM 658 C C . GLY A 1 84 ? -2.947 0.600 2.053 1.00 83.62 84 GLY A C 1
ATOM 659 O O . GLY A 1 84 ? -2.717 0.893 0.881 1.00 83.62 84 GLY A O 1
ATOM 660 N N . ALA A 1 85 ? -2.866 -0.643 2.533 1.00 82.81 85 ALA A N 1
ATOM 661 C CA . ALA A 1 85 ? -2.461 -1.806 1.749 1.00 82.81 85 ALA A CA 1
ATOM 662 C C . ALA A 1 85 ? -3.420 -2.088 0.578 1.00 82.81 85 ALA A C 1
ATOM 664 O O . ALA A 1 85 ? -2.964 -2.286 -0.543 1.00 82.81 85 ALA A O 1
ATOM 665 N N . GLU A 1 86 ? -4.740 -2.005 0.779 1.00 84.88 86 GLU A N 1
ATOM 666 C CA . GLU A 1 86 ? -5.734 -2.158 -0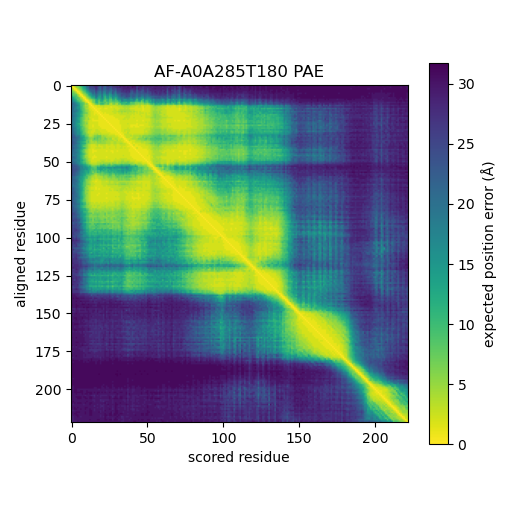.299 1.00 84.88 86 GLU A CA 1
ATOM 667 C C . GLU A 1 86 ? -5.574 -1.091 -1.392 1.00 84.88 86 GLU A C 1
ATOM 669 O O . GLU A 1 86 ? -5.627 -1.380 -2.593 1.00 84.88 86 GLU A O 1
ATOM 674 N N . LYS A 1 87 ? -5.364 0.170 -0.990 1.00 88.44 87 LYS A N 1
ATOM 675 C CA . LYS A 1 87 ? -5.104 1.266 -1.932 1.00 88.44 87 LYS A CA 1
ATOM 676 C C . LYS A 1 87 ? -3.802 1.031 -2.691 1.00 88.44 87 LYS A C 1
ATOM 678 O O . LYS A 1 87 ? -3.719 1.391 -3.868 1.00 88.44 87 LYS A O 1
ATOM 683 N N . ASP A 1 88 ? -2.803 0.469 -2.025 1.00 86.81 88 ASP A N 1
ATOM 684 C CA . ASP A 1 88 ? -1.513 0.184 -2.626 1.00 86.81 88 ASP A CA 1
ATOM 685 C C . ASP A 1 88 ? -1.575 -0.954 -3.641 1.00 86.81 88 ASP A C 1
ATOM 687 O O . ASP A 1 88 ? -1.152 -0.782 -4.785 1.00 86.81 88 ASP A O 1
ATOM 691 N N . GLU A 1 89 ? -2.231 -2.052 -3.278 1.00 85.94 89 GLU A N 1
ATOM 692 C CA . GLU A 1 89 ? -2.491 -3.186 -4.159 1.00 85.94 89 GLU A CA 1
ATOM 693 C C . GLU A 1 89 ? -3.276 -2.748 -5.401 1.00 85.94 89 GLU A C 1
ATOM 695 O O . GLU A 1 89 ? -2.915 -3.075 -6.532 1.00 85.94 89 GLU A O 1
ATOM 700 N N . LYS A 1 90 ? -4.296 -1.896 -5.235 1.00 91.00 90 LYS A N 1
ATOM 701 C CA . LYS A 1 90 ? -5.038 -1.334 -6.373 1.00 91.00 90 LYS A CA 1
ATOM 702 C C . LYS A 1 90 ? -4.133 -0.537 -7.318 1.00 91.00 90 LYS A C 1
ATOM 704 O O . LYS A 1 90 ? -4.274 -0.643 -8.537 1.00 91.00 90 LYS A O 1
ATOM 709 N N . LYS A 1 91 ? -3.206 0.262 -6.783 1.00 90.38 91 LYS A N 1
ATOM 710 C CA . LYS A 1 91 ? -2.230 0.999 -7.600 1.00 90.38 91 LYS A CA 1
ATOM 711 C C . LYS A 1 91 ? -1.252 0.051 -8.299 1.00 90.38 91 LYS A C 1
ATOM 713 O O . LYS A 1 91 ? -0.931 0.294 -9.461 1.00 90.38 91 LYS A O 1
ATOM 718 N N . ARG A 1 92 ? -0.828 -1.029 -7.639 1.00 91.56 92 ARG A N 1
ATOM 719 C CA . ARG A 1 92 ? 0.014 -2.073 -8.235 1.00 91.56 92 ARG A CA 1
ATOM 720 C C . ARG A 1 92 ? -0.696 -2.755 -9.402 1.00 91.56 92 ARG A C 1
ATOM 722 O O . ARG A 1 92 ? -0.127 -2.856 -10.480 1.00 91.56 92 ARG A O 1
ATOM 729 N N . ILE A 1 93 ? -1.961 -3.141 -9.238 1.00 89.06 93 ILE A N 1
ATOM 730 C CA . ILE A 1 93 ? -2.771 -3.737 -10.314 1.00 89.06 93 ILE A CA 1
ATOM 731 C C . ILE A 1 93 ? -2.907 -2.768 -11.499 1.00 89.06 93 ILE A C 1
ATOM 733 O O . ILE A 1 93 ? -2.770 -3.174 -12.653 1.00 89.06 93 ILE A O 1
ATOM 737 N N . GLN A 1 94 ? -3.119 -1.473 -11.238 1.00 91.50 94 GLN A N 1
ATOM 738 C CA . GLN A 1 94 ? -3.129 -0.453 -12.295 1.00 91.50 94 GLN A CA 1
ATOM 739 C C . GLN A 1 94 ? -1.769 -0.314 -12.991 1.00 91.50 94 GLN A C 1
ATOM 741 O O . GLN A 1 94 ? -1.715 -0.106 -14.201 1.00 91.50 94 GLN A O 1
ATOM 746 N N . PHE A 1 95 ? -0.670 -0.416 -12.246 1.00 90.94 95 PHE A N 1
ATOM 747 C CA . PHE A 1 95 ? 0.682 -0.403 -12.796 1.00 90.94 95 PHE A CA 1
ATOM 748 C C . PHE A 1 95 ? 0.953 -1.629 -13.667 1.00 90.94 95 PHE A C 1
ATOM 750 O O . PHE A 1 95 ? 1.433 -1.469 -14.788 1.00 90.94 95 PHE A O 1
ATOM 757 N N . ARG A 1 96 ? 0.552 -2.816 -13.203 1.00 92.12 96 ARG A N 1
ATOM 758 C CA . ARG A 1 96 ? 0.602 -4.068 -13.960 1.00 92.12 96 ARG A CA 1
ATOM 759 C C . ARG A 1 96 ? -0.101 -3.923 -15.306 1.00 92.12 96 ARG A C 1
ATOM 761 O O . ARG A 1 96 ? 0.518 -4.141 -16.338 1.00 92.12 96 ARG A O 1
ATOM 768 N N . GLY A 1 97 ? -1.356 -3.465 -15.298 1.00 89.56 97 GLY A N 1
ATOM 769 C CA . GLY A 1 97 ? -2.135 -3.252 -16.524 1.00 89.56 97 GLY A CA 1
ATOM 770 C C . GLY A 1 97 ? -1.635 -2.098 -17.399 1.00 89.56 97 GLY A C 1
ATOM 771 O O . GLY A 1 97 ? -1.886 -2.075 -18.595 1.00 89.56 97 GLY A O 1
ATOM 772 N N . ARG A 1 98 ? -0.904 -1.121 -16.848 1.00 91.50 98 ARG A N 1
ATOM 773 C CA . ARG A 1 98 ? -0.326 -0.031 -17.650 1.00 91.50 98 ARG A CA 1
ATOM 774 C C . ARG A 1 98 ? 0.814 -0.515 -18.545 1.00 91.50 98 ARG A C 1
ATOM 776 O O . ARG A 1 98 ? 1.008 0.079 -19.608 1.00 91.50 98 ARG A O 1
ATOM 783 N N . TYR A 1 99 ? 1.584 -1.497 -18.093 1.00 88.31 99 TYR A N 1
ATOM 784 C CA . TYR A 1 99 ? 2.795 -1.970 -18.766 1.00 88.31 99 TYR A CA 1
ATOM 785 C C . TYR A 1 99 ? 2.704 -3.437 -19.204 1.00 88.31 99 TYR A C 1
ATOM 787 O O . TYR A 1 99 ? 3.730 -4.006 -19.557 1.00 88.31 99 TYR A O 1
ATOM 795 N N . ASP A 1 100 ? 1.502 -4.024 -19.170 1.00 88.81 100 ASP A N 1
ATOM 796 C CA . ASP A 1 100 ? 1.221 -5.414 -19.551 1.00 88.81 100 ASP A CA 1
ATOM 797 C C . ASP A 1 100 ? 2.178 -6.423 -18.892 1.00 88.81 100 ASP A C 1
ATOM 799 O O . ASP A 1 100 ? 2.692 -7.342 -19.523 1.00 88.81 100 ASP A O 1
ATOM 803 N N . LEU A 1 101 ? 2.440 -6.215 -17.597 1.00 88.69 101 LEU A N 1
ATOM 804 C CA . LEU A 1 101 ? 3.359 -7.034 -16.806 1.00 88.69 101 LEU A CA 1
ATOM 805 C C . LEU A 1 101 ? 2.665 -8.270 -16.229 1.00 88.69 101 LEU A C 1
ATOM 807 O O . LEU A 1 101 ? 1.472 -8.240 -15.908 1.00 88.69 101 LEU A O 1
ATOM 811 N N . SER A 1 102 ? 3.437 -9.327 -15.984 1.00 89.12 102 SER A N 1
ATOM 812 C CA . SER A 1 102 ? 3.005 -10.419 -15.106 1.00 89.12 102 SER A CA 1
ATOM 813 C C . SER A 1 102 ? 2.844 -9.944 -13.649 1.00 89.12 102 SER A C 1
ATOM 815 O O . SER A 1 102 ? 3.332 -8.878 -13.254 1.00 89.12 102 SER A O 1
ATOM 817 N N . ASP A 1 103 ? 2.143 -10.720 -12.811 1.00 84.69 103 ASP A N 1
ATOM 818 C CA . ASP A 1 103 ? 1.984 -10.367 -11.389 1.00 84.69 103 ASP A CA 1
ATOM 819 C C . ASP A 1 103 ? 3.328 -10.380 -10.641 1.00 84.69 103 ASP A C 1
ATOM 821 O O . ASP A 1 103 ? 3.578 -9.513 -9.804 1.00 84.69 103 ASP A O 1
ATOM 825 N N . GLU A 1 104 ? 4.225 -11.304 -10.992 1.00 86.88 104 GLU A N 1
ATOM 826 C CA . GLU A 1 104 ? 5.566 -11.404 -10.410 1.00 86.88 104 GLU A CA 1
ATOM 827 C C . GLU A 1 104 ? 6.454 -10.216 -10.788 1.00 86.88 104 GLU A C 1
ATOM 829 O O . GLU A 1 104 ? 7.057 -9.596 -9.910 1.00 86.88 104 GLU A O 1
ATOM 834 N N . GLU A 1 105 ? 6.510 -9.845 -12.070 1.00 86.44 105 GLU A N 1
ATOM 835 C CA . GLU A 1 105 ? 7.256 -8.662 -12.519 1.00 86.44 105 GLU A CA 1
ATOM 836 C C . GLU A 1 105 ? 6.691 -7.391 -11.892 1.00 86.44 105 GLU A C 1
ATOM 838 O O . GLU A 1 105 ? 7.443 -6.540 -11.413 1.00 86.44 105 GLU A O 1
ATOM 843 N N . SER A 1 106 ? 5.360 -7.273 -11.838 1.00 87.50 106 SER A N 1
ATOM 844 C CA . SER A 1 106 ? 4.723 -6.138 -11.186 1.00 87.50 106 SER A CA 1
ATOM 845 C C . SER A 1 106 ? 5.143 -6.036 -9.725 1.00 87.50 106 SER A C 1
ATOM 847 O O . SER A 1 106 ? 5.410 -4.925 -9.287 1.00 87.50 106 SER A O 1
ATOM 849 N N . ARG A 1 107 ? 5.219 -7.142 -8.972 1.00 87.06 107 ARG A N 1
ATOM 850 C CA . ARG A 1 107 ? 5.688 -7.136 -7.575 1.00 87.06 107 ARG A CA 1
ATOM 851 C C . ARG A 1 107 ? 7.150 -6.718 -7.464 1.00 87.06 107 ARG A C 1
ATOM 853 O O . ARG A 1 107 ? 7.456 -5.867 -6.634 1.00 87.06 107 ARG A O 1
ATOM 860 N N . LYS A 1 108 ? 8.027 -7.264 -8.313 1.00 88.00 108 LYS A N 1
ATOM 861 C CA . LYS A 1 108 ? 9.462 -6.928 -8.334 1.00 88.00 108 LYS A CA 1
ATOM 862 C C . LYS A 1 108 ? 9.681 -5.434 -8.562 1.00 88.00 108 LYS A C 1
ATOM 864 O O . LYS A 1 108 ? 10.368 -4.790 -7.777 1.00 88.00 108 LYS A O 1
ATOM 869 N N . TYR A 1 109 ? 9.042 -4.860 -9.582 1.00 86.69 109 TYR A N 1
ATOM 870 C CA . TYR A 1 109 ? 9.145 -3.424 -9.840 1.00 86.69 109 TYR A CA 1
ATOM 871 C C . TYR A 1 109 ? 8.496 -2.589 -8.739 1.00 86.69 109 TYR A C 1
ATOM 873 O O . TYR A 1 109 ? 9.037 -1.553 -8.365 1.00 86.69 109 TYR A O 1
ATOM 881 N N . TRP A 1 110 ? 7.355 -3.030 -8.205 1.00 88.31 110 TRP A N 1
ATOM 882 C CA . TRP A 1 110 ? 6.661 -2.309 -7.139 1.00 88.31 110 TRP A CA 1
ATOM 883 C C . TRP A 1 110 ? 7.484 -2.240 -5.851 1.00 88.31 110 TRP A C 1
ATOM 885 O O . TRP A 1 110 ? 7.492 -1.197 -5.209 1.00 88.31 110 TRP A O 1
ATOM 895 N N . ALA A 1 111 ? 8.244 -3.289 -5.525 1.00 87.25 111 ALA A N 1
ATOM 896 C CA . ALA A 1 111 ? 9.148 -3.304 -4.376 1.00 87.25 111 ALA A CA 1
ATOM 897 C C . ALA A 1 111 ? 10.249 -2.230 -4.464 1.00 87.25 111 ALA A C 1
ATOM 899 O O . ALA A 1 111 ? 10.656 -1.688 -3.440 1.00 87.25 111 ALA A O 1
ATOM 900 N N . LEU A 1 112 ? 10.684 -1.848 -5.675 1.00 87.06 112 LEU A N 1
ATOM 901 C CA . LEU A 1 112 ? 11.684 -0.784 -5.861 1.00 87.06 112 LEU A CA 1
ATOM 902 C C . LEU A 1 112 ? 11.188 0.594 -5.412 1.00 87.06 112 LEU A C 1
ATOM 904 O O . LEU A 1 112 ? 11.991 1.482 -5.141 1.00 87.06 112 LEU A O 1
ATOM 908 N N . ARG A 1 113 ? 9.869 0.792 -5.352 1.00 84.19 113 ARG A N 1
ATOM 909 C CA . ARG A 1 113 ? 9.266 2.034 -4.865 1.00 84.19 113 ARG A CA 1
ATOM 910 C C . ARG A 1 113 ? 9.447 2.204 -3.358 1.00 84.19 113 ARG A C 1
ATOM 912 O O . ARG A 1 113 ? 9.560 3.331 -2.892 1.00 84.19 113 ARG A O 1
ATOM 919 N N . ASP A 1 114 ? 9.450 1.100 -2.619 1.00 81.44 114 ASP A N 1
ATOM 920 C CA . ASP A 1 114 ? 9.521 1.114 -1.157 1.00 81.44 114 ASP A CA 1
ATOM 921 C C . ASP A 1 114 ? 10.979 1.119 -0.651 1.00 81.44 114 ASP A C 1
ATOM 923 O O . ASP A 1 114 ? 11.223 1.153 0.555 1.00 81.44 114 ASP A O 1
ATOM 927 N N . LEU A 1 115 ? 11.961 1.131 -1.565 1.00 80.44 115 LEU A N 1
ATOM 928 C CA . LEU A 1 115 ? 13.370 1.322 -1.232 1.00 80.44 115 LEU A CA 1
ATOM 929 C C . LEU A 1 115 ? 13.621 2.727 -0.655 1.00 80.44 115 LEU A C 1
ATOM 931 O O . LEU A 1 115 ? 13.029 3.708 -1.119 1.00 80.44 115 LEU A O 1
ATOM 935 N N . PRO A 1 116 ? 14.542 2.856 0.319 1.00 78.00 116 PRO A N 1
ATOM 936 C CA . PRO A 1 116 ? 14.909 4.153 0.863 1.00 78.00 116 PRO A CA 1
ATOM 937 C C . PRO A 1 116 ? 15.489 5.051 -0.243 1.00 78.00 116 PRO A C 1
ATOM 939 O O . PRO A 1 116 ? 16.276 4.589 -1.075 1.00 78.00 116 PRO A O 1
ATOM 942 N N . PRO A 1 117 ? 15.128 6.344 -0.274 1.00 80.81 117 PRO A N 1
ATOM 943 C CA . PRO A 1 117 ? 15.595 7.241 -1.316 1.00 80.81 117 PRO A CA 1
ATOM 944 C C . PRO A 1 117 ? 17.099 7.505 -1.178 1.00 80.81 117 PRO A C 1
ATOM 946 O O . PRO A 1 117 ? 17.579 7.929 -0.126 1.00 80.81 117 PRO A O 1
ATOM 949 N N . VAL A 1 118 ? 17.843 7.345 -2.270 1.00 77.31 118 VAL A N 1
ATOM 950 C CA . VAL A 1 118 ? 19.265 7.702 -2.334 1.00 77.31 118 VAL A CA 1
ATOM 951 C C . VAL A 1 118 ? 19.359 9.195 -2.647 1.00 77.31 118 VAL A C 1
ATOM 953 O O . VAL A 1 118 ? 18.935 9.647 -3.711 1.00 77.31 118 VAL A O 1
ATOM 956 N N . GLY A 1 119 ? 19.845 9.992 -1.690 1.00 75.44 119 GLY A N 1
ATOM 957 C CA . GLY A 1 119 ? 19.922 11.452 -1.836 1.00 75.44 119 GLY A CA 1
ATOM 958 C C . GLY A 1 119 ? 18.553 12.130 -2.006 1.00 75.44 119 GLY A C 1
ATOM 959 O O . GLY A 1 119 ? 18.437 13.107 -2.743 1.00 75.44 119 GLY A O 1
ATOM 960 N N . GLY A 1 120 ? 17.500 11.578 -1.387 1.00 78.62 120 GLY A N 1
ATOM 961 C CA . GLY A 1 120 ? 16.130 12.104 -1.480 1.00 78.62 120 GLY A CA 1
ATOM 962 C C . GLY A 1 120 ? 15.389 11.752 -2.777 1.00 78.62 120 GLY A C 1
ATOM 963 O O . GLY A 1 120 ? 14.258 12.195 -2.967 1.00 78.62 120 GLY A O 1
ATOM 964 N N . LYS A 1 121 ? 15.991 10.945 -3.663 1.00 77.50 121 LYS A N 1
ATOM 965 C CA . LYS A 1 121 ? 15.386 10.499 -4.927 1.00 77.50 121 LYS A CA 1
ATOM 966 C C . LYS A 1 121 ? 15.148 8.989 -4.931 1.00 77.50 121 LYS A C 1
ATOM 968 O O . LYS A 1 121 ? 15.987 8.219 -4.469 1.00 77.50 121 LYS A O 1
ATOM 973 N N . MET A 1 122 ? 14.034 8.556 -5.521 1.00 83.06 122 MET A N 1
ATOM 974 C CA . MET A 1 122 ? 13.720 7.135 -5.735 1.00 83.06 122 MET A CA 1
ATOM 975 C C . MET A 1 122 ? 14.344 6.636 -7.047 1.00 83.06 122 MET A C 1
ATOM 977 O O . MET A 1 122 ? 13.645 6.286 -7.996 1.00 83.06 122 MET A O 1
ATOM 981 N N . VAL A 1 123 ? 15.679 6.659 -7.112 1.00 83.31 123 VAL A N 1
ATOM 982 C CA . VAL A 1 123 ? 16.452 6.454 -8.351 1.00 83.31 123 VAL A CA 1
ATOM 983 C C . VAL A 1 123 ? 16.113 5.128 -9.042 1.00 83.31 123 VAL A C 1
ATOM 985 O O . VAL A 1 123 ? 15.855 5.120 -10.245 1.00 83.31 123 VAL A O 1
ATOM 988 N N . GLU A 1 124 ? 16.048 4.027 -8.290 1.00 84.06 124 GLU A N 1
ATOM 989 C CA . GLU A 1 124 ? 15.774 2.691 -8.843 1.00 84.06 124 GLU A CA 1
ATOM 990 C C . GLU A 1 124 ? 14.350 2.562 -9.394 1.00 84.06 124 GLU A C 1
ATOM 992 O O . GLU A 1 124 ? 14.132 2.052 -10.495 1.00 84.06 124 GLU A O 1
ATOM 997 N N . TRP A 1 125 ? 13.368 3.106 -8.674 1.00 88.06 125 TRP A N 1
ATOM 998 C CA . TRP A 1 125 ? 11.978 3.137 -9.122 1.00 88.06 125 TRP A CA 1
ATOM 999 C C . TRP A 1 125 ? 11.796 3.963 -10.399 1.00 88.06 125 TRP A C 1
ATOM 1001 O O . TRP A 1 125 ? 11.109 3.537 -11.333 1.00 88.06 125 TRP A O 1
ATOM 1011 N N . ASP A 1 126 ? 12.420 5.139 -10.467 1.00 87.50 126 ASP A N 1
ATOM 1012 C CA . ASP A 1 126 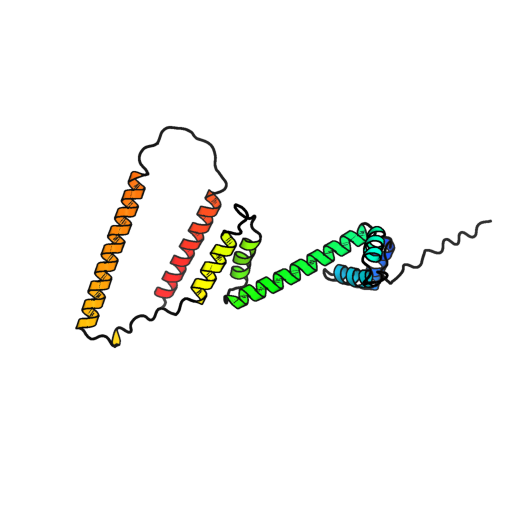? 12.315 6.009 -11.636 1.00 87.50 126 ASP A CA 1
ATOM 1013 C C . ASP A 1 126 ? 13.022 5.404 -12.854 1.00 87.50 126 ASP A C 1
ATOM 1015 O O . ASP A 1 126 ? 12.474 5.442 -13.959 1.00 87.50 126 ASP A O 1
ATOM 1019 N N . ARG A 1 127 ? 14.181 4.762 -12.657 1.00 86.75 127 ARG A N 1
ATOM 1020 C CA . ARG A 1 127 ? 14.901 4.034 -13.711 1.00 86.75 127 ARG A CA 1
ATOM 1021 C C . ARG A 1 127 ? 14.075 2.875 -14.260 1.00 86.75 127 ARG A C 1
ATOM 1023 O O . ARG A 1 127 ? 13.918 2.758 -15.476 1.00 86.75 127 ARG A O 1
ATOM 1030 N N . ALA A 1 128 ? 13.495 2.061 -13.381 1.00 87.75 128 ALA A N 1
ATOM 1031 C CA . ALA A 1 128 ? 12.608 0.970 -13.770 1.00 87.75 128 ALA A CA 1
ATOM 1032 C C . ALA A 1 128 ? 11.394 1.476 -14.562 1.00 87.75 128 ALA A C 1
ATOM 1034 O O . ALA A 1 128 ? 11.056 0.940 -15.620 1.00 87.75 128 ALA A O 1
ATOM 1035 N N . ARG A 1 129 ? 10.758 2.560 -14.104 1.00 89.88 129 ARG A N 1
ATOM 1036 C CA . ARG A 1 129 ? 9.640 3.183 -14.826 1.00 89.88 129 ARG A CA 1
ATOM 1037 C C . ARG A 1 129 ? 10.038 3.705 -16.200 1.00 89.88 129 ARG A C 1
ATOM 1039 O O . ARG A 1 129 ? 9.238 3.591 -17.128 1.00 89.88 129 ARG A O 1
ATOM 1046 N N . ASP A 1 130 ? 11.215 4.305 -16.331 1.00 90.00 130 ASP A N 1
ATOM 1047 C CA . ASP A 1 130 ? 11.706 4.814 -17.611 1.00 90.00 130 ASP A CA 1
ATOM 1048 C C . ASP A 1 130 ? 11.968 3.674 -18.606 1.00 90.00 130 ASP A C 1
ATOM 1050 O O . ASP A 1 130 ? 11.541 3.746 -19.759 1.00 90.00 130 ASP A O 1
ATOM 1054 N N . MET A 1 131 ? 12.554 2.567 -18.142 1.00 86.94 131 MET A N 1
ATOM 1055 C CA . MET A 1 131 ? 12.734 1.352 -18.945 1.00 86.94 131 MET A CA 1
ATOM 1056 C C . MET A 1 131 ? 11.397 0.774 -19.420 1.00 86.94 131 MET A C 1
ATOM 1058 O O . MET A 1 131 ? 11.228 0.500 -20.608 1.00 86.94 131 MET A O 1
ATOM 1062 N N . LEU A 1 132 ? 10.409 0.664 -18.528 1.00 89.25 132 LEU A N 1
ATOM 1063 C CA . LEU A 1 132 ? 9.072 0.172 -18.879 1.00 89.25 132 LEU A CA 1
ATOM 1064 C C . LEU A 1 132 ? 8.350 1.087 -19.873 1.00 89.25 132 LEU A C 1
ATOM 1066 O O . LEU A 1 132 ? 7.676 0.612 -20.788 1.00 89.25 132 LEU A O 1
ATOM 1070 N N . ARG A 1 133 ? 8.514 2.407 -19.738 1.00 89.06 133 ARG A N 1
ATOM 1071 C CA . ARG A 1 133 ? 7.994 3.374 -20.714 1.00 89.06 133 ARG A CA 1
ATOM 1072 C C . ARG A 1 133 ? 8.638 3.188 -22.079 1.00 89.06 133 ARG A C 1
ATOM 1074 O O . ARG A 1 133 ? 7.907 3.122 -23.061 1.00 89.06 133 ARG A O 1
ATOM 1081 N N . LYS A 1 134 ? 9.966 3.058 -22.131 1.00 87.81 134 LYS A N 1
ATOM 1082 C CA . LYS A 1 134 ? 10.718 2.824 -23.371 1.00 87.81 134 LYS A CA 1
ATOM 1083 C C . LYS A 1 134 ? 10.315 1.517 -24.041 1.00 87.81 134 LYS A C 1
ATOM 1085 O O . LYS A 1 134 ? 10.082 1.522 -25.244 1.00 87.81 134 LYS A O 1
ATOM 1090 N N . ARG A 1 135 ? 10.164 0.435 -23.268 1.00 83.50 135 ARG A N 1
ATOM 1091 C CA . ARG A 1 135 ? 9.670 -0.865 -23.751 1.00 83.50 135 ARG A CA 1
ATOM 1092 C C . ARG A 1 135 ? 8.277 -0.731 -24.357 1.00 83.50 135 ARG A C 1
ATOM 1094 O O . ARG A 1 135 ? 8.053 -1.195 -25.464 1.00 83.50 135 ARG A O 1
ATOM 1101 N N . LYS A 1 136 ? 7.366 -0.032 -23.674 1.00 82.56 136 LYS A N 1
ATOM 1102 C CA . LYS A 1 136 ? 6.008 0.209 -24.176 1.00 82.56 136 LYS A CA 1
ATOM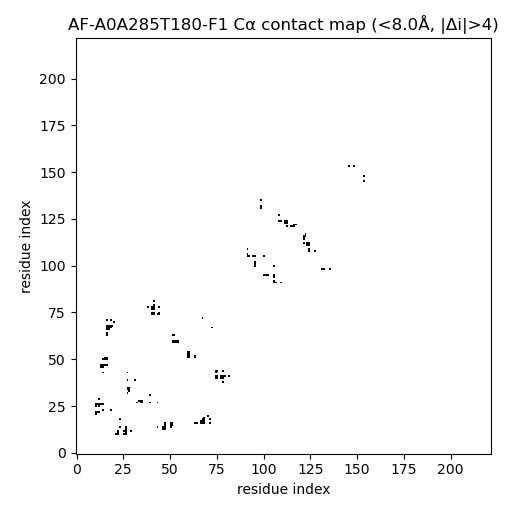 1103 C C . LYS A 1 136 ? 5.978 1.086 -25.435 1.00 82.56 136 LYS A C 1
ATOM 1105 O O . LYS A 1 136 ? 5.132 0.884 -26.297 1.00 82.56 136 LYS A O 1
ATOM 1110 N N . SER A 1 137 ? 6.865 2.076 -25.536 1.00 81.75 137 SER A N 1
ATOM 1111 C CA . SER A 1 137 ? 6.950 2.969 -26.699 1.00 81.75 137 SER A CA 1
ATOM 1112 C C . SER A 1 137 ? 7.780 2.405 -27.851 1.00 81.75 137 SER A C 1
ATOM 1114 O O . SER A 1 137 ? 7.799 2.998 -28.929 1.00 81.75 137 SER A O 1
ATOM 1116 N N . ALA A 1 138 ? 8.514 1.313 -27.630 1.00 77.38 138 ALA A N 1
ATOM 1117 C CA . ALA A 1 138 ? 9.324 0.689 -28.658 1.00 77.38 138 ALA A CA 1
ATOM 1118 C C . ALA A 1 138 ? 8.387 0.078 -29.700 1.00 77.38 138 ALA A C 1
ATOM 1120 O O . ALA A 1 138 ? 7.773 -0.964 -29.480 1.00 77.38 138 ALA A O 1
ATOM 1121 N N . ALA A 1 139 ? 8.262 0.748 -30.845 1.00 65.00 139 ALA A N 1
ATOM 1122 C CA . ALA A 1 139 ? 7.617 0.149 -31.998 1.00 65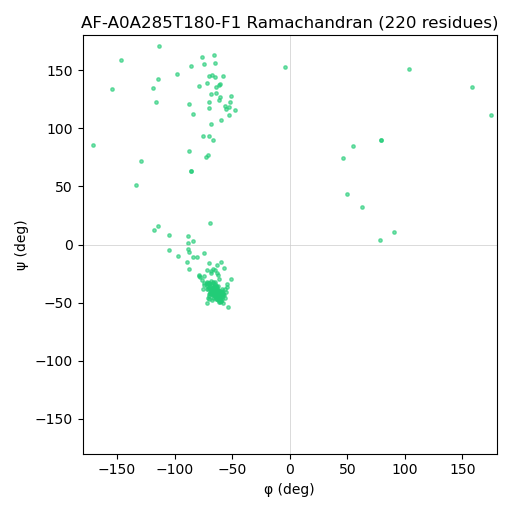.00 139 ALA A CA 1
ATOM 1123 C C . ALA A 1 139 ? 8.358 -1.151 -32.359 1.00 65.00 139 ALA A C 1
ATOM 1125 O O . ALA A 1 139 ? 9.591 -1.193 -32.234 1.00 65.00 139 ALA A O 1
ATOM 1126 N N . PRO A 1 140 ? 7.650 -2.195 -32.830 1.00 63.41 140 PRO A N 1
ATOM 1127 C CA . PRO A 1 140 ? 8.312 -3.365 -33.380 1.00 63.41 140 PRO A CA 1
ATOM 1128 C C . PRO A 1 140 ? 9.317 -2.882 -34.421 1.00 63.41 140 PRO A C 1
ATOM 1130 O O . PRO A 1 140 ? 8.981 -2.066 -35.289 1.00 63.41 140 PRO A O 1
ATOM 1133 N N . ARG A 1 141 ? 10.574 -3.323 -34.289 1.00 58.75 141 ARG A N 1
ATOM 1134 C CA . ARG A 1 141 ? 11.610 -3.006 -35.270 1.00 58.75 141 ARG A CA 1
ATOM 1135 C C . ARG A 1 141 ? 11.059 -3.417 -36.628 1.00 58.75 141 ARG A C 1
ATOM 1137 O O . ARG A 1 141 ? 10.857 -4.601 -36.880 1.00 58.75 141 ARG A O 1
ATOM 1144 N N . LYS A 1 142 ? 10.783 -2.435 -37.490 1.00 53.69 142 LYS A N 1
ATOM 1145 C CA . LYS A 1 142 ? 10.536 -2.693 -38.904 1.00 53.69 142 LYS A CA 1
ATOM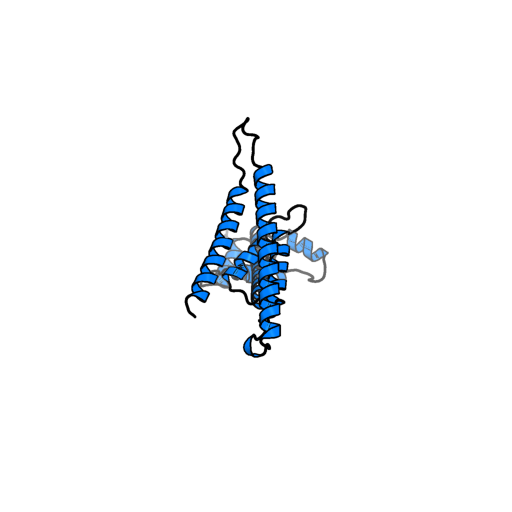 1146 C C . LYS A 1 142 ? 11.861 -3.193 -39.454 1.00 53.69 142 LYS A C 1
ATOM 1148 O O . LYS A 1 142 ? 12.718 -2.393 -39.821 1.00 53.69 142 LYS A O 1
ATOM 1153 N N . ASN A 1 143 ? 12.072 -4.505 -39.415 1.00 56.12 143 ASN A N 1
ATOM 1154 C CA . ASN A 1 143 ? 13.120 -5.115 -40.210 1.00 56.12 143 ASN A CA 1
ATOM 1155 C C . ASN A 1 143 ? 12.807 -4.695 -41.643 1.00 56.12 143 ASN A C 1
ATOM 1157 O O . ASN A 1 143 ? 11.687 -4.916 -42.105 1.00 56.12 143 ASN A O 1
ATOM 1161 N N . ALA A 1 144 ? 13.734 -3.980 -42.285 1.00 57.28 144 ALA A N 1
ATOM 1162 C CA . ALA A 1 144 ? 13.577 -3.642 -43.689 1.00 57.28 144 ALA A CA 1
ATOM 1163 C C . ALA A 1 144 ? 13.281 -4.952 -44.419 1.00 57.28 144 ALA A C 1
ATOM 1165 O O . ALA A 1 144 ? 14.031 -5.917 -44.256 1.00 57.28 144 ALA A O 1
ATOM 1166 N N . ASP A 1 145 ? 12.152 -5.015 -45.119 1.00 57.50 145 ASP A N 1
ATOM 1167 C CA . ASP A 1 145 ? 11.762 -6.224 -45.822 1.00 57.50 145 ASP A CA 1
ATOM 1168 C C . ASP A 1 145 ? 12.718 -6.403 -47.004 1.00 57.50 145 ASP A C 1
ATOM 1170 O O . ASP A 1 145 ? 12.556 -5.811 -48.073 1.00 57.50 145 ASP A O 1
ATOM 1174 N N . LEU A 1 146 ? 13.778 -7.177 -46.762 1.00 57.66 146 LEU A N 1
ATOM 1175 C CA . LEU A 1 146 ? 14.858 -7.443 -47.709 1.00 57.66 146 LEU A CA 1
ATOM 1176 C C . LEU A 1 146 ? 14.343 -8.100 -48.999 1.00 57.66 146 LEU A C 1
ATOM 1178 O O . LEU A 1 146 ? 15.065 -8.094 -49.991 1.00 57.66 146 LEU A O 1
ATOM 1182 N N . SER A 1 147 ? 13.113 -8.631 -49.006 1.00 58.47 147 SER A N 1
ATOM 1183 C CA . SER A 1 147 ? 12.474 -9.202 -50.196 1.00 58.47 147 SER A CA 1
ATOM 1184 C C . SER A 1 147 ? 12.087 -8.155 -51.251 1.00 58.47 147 SER A C 1
ATOM 1186 O O . SER A 1 147 ? 11.865 -8.506 -52.407 1.00 58.47 147 SER A O 1
ATOM 1188 N N . THR A 1 148 ? 12.060 -6.869 -50.880 1.00 62.31 148 THR A N 1
ATOM 1189 C CA . THR A 1 148 ? 11.712 -5.746 -51.773 1.00 62.31 148 THR A CA 1
ATOM 1190 C C . THR A 1 148 ? 12.917 -4.911 -52.218 1.00 62.31 148 THR A C 1
ATOM 1192 O O . THR A 1 148 ? 12.770 -4.004 -53.037 1.00 62.31 148 THR A O 1
ATOM 1195 N N . MET A 1 149 ? 14.118 -5.202 -51.701 1.00 68.00 149 MET A N 1
ATOM 1196 C CA . MET A 1 149 ? 15.341 -4.475 -52.053 1.00 68.00 149 MET A CA 1
ATOM 1197 C C . MET A 1 149 ? 15.891 -4.936 -53.400 1.00 68.00 149 MET A C 1
ATOM 1199 O O . MET A 1 149 ? 16.018 -6.133 -53.664 1.00 68.00 149 MET A O 1
ATOM 1203 N N . THR A 1 150 ? 16.301 -3.981 -54.236 1.00 75.50 150 THR A N 1
ATOM 1204 C CA . THR A 1 150 ? 17.063 -4.311 -55.441 1.00 75.50 150 THR A CA 1
ATOM 1205 C C . THR A 1 150 ? 18.429 -4.905 -55.052 1.00 75.50 150 THR A C 1
ATOM 1207 O O . THR A 1 150 ? 18.935 -4.631 -53.956 1.00 75.50 150 THR A O 1
ATOM 1210 N N . PRO A 1 151 ? 19.081 -5.698 -55.923 1.00 76.06 151 PRO A N 1
ATOM 1211 C CA . PRO A 1 151 ? 20.396 -6.273 -55.626 1.00 76.06 151 PRO A CA 1
ATOM 1212 C C . PRO A 1 151 ? 21.456 -5.231 -55.226 1.00 76.06 151 PRO A C 1
ATOM 1214 O O . PRO A 1 151 ? 22.288 -5.499 -54.358 1.00 76.06 151 PRO A O 1
ATOM 1217 N N . ALA A 1 152 ? 21.392 -4.027 -55.806 1.00 79.56 152 ALA A N 1
ATOM 1218 C CA . ALA A 1 152 ? 22.291 -2.921 -55.482 1.00 79.56 152 ALA A CA 1
ATOM 1219 C C . ALA A 1 152 ? 22.050 -2.375 -54.062 1.00 79.56 152 ALA A C 1
ATOM 1221 O O . ALA A 1 152 ? 23.001 -2.153 -53.307 1.00 79.56 152 ALA A O 1
ATOM 1222 N N . ASP A 1 153 ? 20.785 -2.225 -53.666 1.00 76.56 153 ASP A N 1
ATOM 1223 C CA . ASP A 1 153 ? 20.412 -1.749 -52.330 1.00 76.56 153 ASP A CA 1
ATOM 1224 C C . ASP A 1 153 ? 20.769 -2.783 -51.251 1.00 76.56 153 ASP A C 1
ATOM 1226 O O . ASP A 1 153 ? 21.278 -2.432 -50.181 1.00 76.56 153 ASP A O 1
ATOM 1230 N N . ALA A 1 154 ? 20.588 -4.073 -51.547 1.00 75.25 154 ALA A N 1
ATOM 1231 C CA . ALA A 1 154 ? 20.983 -5.164 -50.660 1.00 75.25 154 ALA A CA 1
ATOM 1232 C C . ALA A 1 154 ? 22.506 -5.193 -50.422 1.00 75.25 154 ALA A C 1
ATOM 1234 O O . ALA A 1 154 ? 22.961 -5.419 -49.294 1.00 75.25 154 ALA A O 1
ATOM 1235 N N . GLU A 1 155 ? 23.314 -4.924 -51.454 1.00 80.88 155 GLU A N 1
ATOM 1236 C CA . GLU A 1 155 ? 24.769 -4.845 -51.315 1.00 80.88 155 GLU A CA 1
ATOM 1237 C C . GLU A 1 155 ? 25.201 -3.632 -50.477 1.00 80.88 155 GLU A C 1
ATOM 1239 O O . GLU A 1 155 ? 26.042 -3.767 -49.581 1.00 80.88 155 GLU A O 1
ATOM 1244 N N . GLN A 1 156 ? 24.592 -2.461 -50.691 1.00 83.06 156 GLN A N 1
ATOM 1245 C CA . GLN A 1 156 ? 24.843 -1.281 -49.856 1.00 83.06 156 GLN A CA 1
ATOM 1246 C C . GLN A 1 156 ? 24.472 -1.527 -48.389 1.00 83.06 156 GLN A C 1
ATOM 1248 O O . GLN A 1 156 ? 25.241 -1.179 -47.488 1.00 83.06 156 GLN A O 1
ATOM 1253 N N . HIS A 1 157 ? 23.340 -2.186 -48.138 1.00 78.62 157 HIS A N 1
ATOM 1254 C CA . HIS A 1 157 ? 22.904 -2.535 -46.791 1.00 78.62 157 HIS A CA 1
ATOM 1255 C C . HIS A 1 157 ? 23.898 -3.475 -46.092 1.00 78.62 157 HIS A C 1
ATOM 1257 O O . HIS A 1 157 ? 24.307 -3.211 -44.959 1.00 78.62 157 HIS A O 1
ATOM 1263 N N . ARG A 1 158 ? 24.387 -4.514 -46.786 1.00 79.88 158 ARG A N 1
ATOM 1264 C CA . ARG A 1 158 ? 25.434 -5.415 -46.263 1.00 79.88 158 ARG A CA 1
ATOM 1265 C C . ARG A 1 158 ? 26.741 -4.679 -45.971 1.00 79.88 158 ARG A C 1
ATOM 1267 O O . ARG A 1 158 ? 27.356 -4.899 -44.927 1.00 79.88 158 ARG A O 1
ATOM 1274 N N . ARG A 1 159 ? 27.176 -3.781 -46.862 1.00 84.69 159 ARG A N 1
ATOM 1275 C CA . ARG A 1 159 ? 28.385 -2.963 -46.649 1.00 84.69 159 ARG A CA 1
ATOM 1276 C C . ARG A 1 159 ? 28.243 -2.074 -45.413 1.00 84.69 159 ARG A C 1
ATOM 1278 O O . ARG A 1 159 ? 29.177 -2.004 -44.614 1.00 84.69 159 ARG A O 1
ATOM 1285 N N . LYS A 1 160 ? 27.072 -1.461 -45.217 1.00 85.06 160 LYS A N 1
ATOM 1286 C CA . LYS A 1 160 ? 26.763 -0.645 -44.036 1.00 85.06 160 LYS A CA 1
ATOM 1287 C C . LYS A 1 160 ? 26.774 -1.473 -42.748 1.00 85.06 160 LYS A C 1
ATOM 1289 O O . LYS A 1 160 ? 27.455 -1.092 -41.800 1.00 85.06 160 LYS A O 1
ATOM 1294 N N . GLN A 1 161 ? 26.126 -2.640 -42.738 1.00 83.00 161 GLN A N 1
ATOM 1295 C CA . GLN A 1 161 ? 26.151 -3.560 -41.592 1.00 83.00 161 GLN A CA 1
ATOM 1296 C C . GLN A 1 161 ? 27.580 -3.996 -41.232 1.00 83.00 161 GLN A C 1
ATOM 1298 O O . GLN A 1 161 ? 27.964 -3.964 -40.063 1.00 83.00 161 GLN A O 1
ATOM 1303 N N . ASN A 1 162 ? 28.403 -4.327 -42.230 1.00 86.81 162 ASN A N 1
ATOM 1304 C CA . ASN A 1 162 ? 29.803 -4.699 -42.019 1.00 86.81 162 ASN A CA 1
ATOM 1305 C C . ASN A 1 162 ? 30.653 -3.534 -41.488 1.00 86.81 162 ASN A C 1
ATOM 1307 O O . ASN A 1 162 ? 31.544 -3.746 -40.662 1.00 86.81 162 ASN A O 1
ATOM 1311 N N . ALA A 1 163 ? 30.395 -2.305 -41.942 1.00 87.12 163 ALA A N 1
ATOM 1312 C CA . ALA A 1 163 ? 31.072 -1.114 -41.438 1.00 87.12 163 ALA A CA 1
ATOM 1313 C C . ALA A 1 163 ? 30.702 -0.831 -39.972 1.00 87.12 163 ALA A C 1
ATOM 1315 O O . ALA A 1 163 ? 31.593 -0.629 -39.144 1.00 87.12 163 ALA A O 1
ATOM 1316 N N . GLU A 1 164 ? 29.414 -0.904 -39.627 1.00 84.62 164 GLU A N 1
ATOM 1317 C CA . GLU A 1 164 ? 28.929 -0.734 -38.253 1.00 84.62 164 GLU A CA 1
ATOM 1318 C C . GLU A 1 164 ? 29.458 -1.835 -37.319 1.00 84.62 164 GLU A C 1
ATOM 1320 O O . GLU A 1 164 ? 29.911 -1.543 -36.210 1.00 84.62 164 GLU A O 1
ATOM 1325 N N . ALA A 1 165 ? 29.495 -3.093 -37.769 1.00 85.19 165 ALA A N 1
ATOM 1326 C CA . ALA A 1 165 ? 30.076 -4.201 -37.010 1.00 85.19 165 ALA A CA 1
ATOM 1327 C C . ALA A 1 165 ? 31.578 -3.991 -36.742 1.00 85.19 165 ALA A C 1
ATOM 1329 O O . ALA A 1 165 ? 32.039 -4.154 -35.608 1.00 85.19 165 ALA A O 1
ATOM 1330 N N . LYS A 1 166 ? 32.341 -3.545 -37.752 1.00 89.56 166 LYS A N 1
ATOM 1331 C CA . LYS A 1 166 ? 33.759 -3.181 -37.587 1.00 89.56 166 LYS A CA 1
ATOM 1332 C C . LYS A 1 166 ? 33.938 -2.022 -36.606 1.00 89.56 166 LYS A C 1
ATOM 1334 O O . LYS A 1 166 ? 34.858 -2.058 -35.790 1.00 89.56 166 LYS A O 1
ATOM 1339 N N . GLN A 1 167 ? 33.068 -1.013 -36.645 1.00 84.94 167 GLN A N 1
ATOM 1340 C CA . GLN A 1 167 ? 33.113 0.110 -35.708 1.00 84.94 167 GLN A CA 1
ATOM 1341 C C . GLN A 1 167 ? 32.836 -0.343 -34.268 1.00 84.94 167 GLN A C 1
ATOM 1343 O O . GLN A 1 167 ? 33.581 0.030 -33.363 1.00 84.94 167 GLN A O 1
ATOM 1348 N N . ARG A 1 168 ? 31.832 -1.205 -34.053 1.00 80.12 168 ARG A N 1
ATOM 1349 C CA . ARG A 1 168 ? 31.527 -1.791 -32.735 1.00 80.12 168 ARG A CA 1
ATOM 1350 C C . ARG A 1 168 ? 32.675 -2.646 -32.206 1.00 80.12 168 ARG A C 1
ATOM 1352 O O . ARG A 1 168 ? 33.025 -2.521 -31.039 1.00 80.12 168 ARG A O 1
ATOM 1359 N N . SER A 1 169 ? 33.299 -3.462 -33.055 1.00 85.06 169 SER A N 1
ATOM 1360 C CA . SER A 1 169 ? 34.477 -4.256 -32.682 1.00 85.06 169 SER A CA 1
ATOM 1361 C C . SER A 1 169 ? 35.651 -3.368 -32.255 1.00 85.06 169 SER A C 1
ATOM 1363 O O . SER A 1 169 ? 36.251 -3.601 -31.208 1.00 85.06 169 SER A O 1
ATOM 1365 N N . ARG A 1 170 ? 35.936 -2.292 -33.002 1.00 86.25 170 ARG A N 1
ATOM 1366 C CA . ARG A 1 170 ? 36.973 -1.316 -32.626 1.00 86.25 170 ARG A CA 1
ATOM 1367 C C . ARG A 1 170 ? 36.645 -0.605 -31.313 1.00 86.25 170 ARG A C 1
ATOM 1369 O O . ARG A 1 170 ? 37.542 -0.412 -30.501 1.00 86.25 170 ARG A O 1
ATOM 1376 N N . ALA A 1 171 ? 35.381 -0.240 -31.093 1.00 82.75 171 ALA A N 1
ATOM 1377 C CA . ALA A 1 171 ? 34.935 0.376 -29.846 1.00 82.75 171 ALA A CA 1
ATOM 1378 C C . ALA A 1 171 ? 35.076 -0.579 -28.649 1.00 82.75 171 ALA A C 1
ATOM 1380 O O . ALA A 1 171 ? 35.596 -0.163 -27.619 1.00 82.75 171 ALA A O 1
ATOM 1381 N N . ARG A 1 172 ? 34.702 -1.860 -28.804 1.00 81.75 172 ARG A N 1
ATOM 1382 C CA . ARG A 1 172 ? 34.910 -2.906 -27.786 1.00 81.75 172 ARG A CA 1
ATOM 1383 C C . ARG A 1 172 ? 36.388 -3.099 -27.473 1.00 81.75 172 ARG A C 1
ATOM 1385 O O . ARG A 1 172 ? 36.771 -2.968 -26.322 1.00 81.75 172 ARG A O 1
ATOM 1392 N N . LYS A 1 173 ? 37.234 -3.257 -28.496 1.00 86.12 173 LYS A N 1
ATOM 1393 C CA . LYS A 1 173 ? 38.687 -3.388 -28.316 1.00 86.12 173 LYS A CA 1
ATOM 1394 C C . LYS A 1 173 ? 39.297 -2.170 -27.615 1.00 86.12 173 LYS A C 1
ATOM 1396 O O . LYS A 1 173 ? 40.172 -2.321 -26.773 1.00 86.12 173 LYS A O 1
ATOM 1401 N N . LYS A 1 174 ? 38.824 -0.959 -27.930 1.00 84.19 174 LYS A N 1
ATOM 1402 C CA . LYS A 1 174 ? 39.259 0.272 -27.255 1.00 84.19 174 LYS A CA 1
ATOM 1403 C C . LYS A 1 174 ? 38.792 0.321 -25.795 1.00 84.19 174 LYS A C 1
ATOM 1405 O O . LYS A 1 174 ? 39.554 0.765 -24.946 1.00 84.19 174 LYS A O 1
ATOM 1410 N N . ALA A 1 175 ? 37.5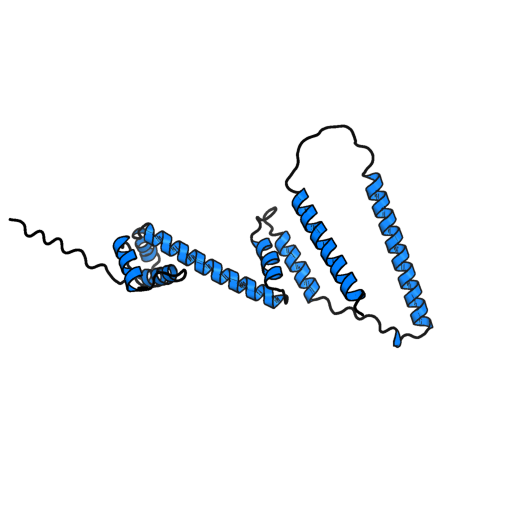74 -0.132 -25.502 1.00 75.31 175 ALA A N 1
ATOM 1411 C CA . ALA A 1 175 ? 37.054 -0.221 -24.139 1.00 75.31 175 ALA A CA 1
ATOM 1412 C C . ALA A 1 175 ? 37.792 -1.286 -23.309 1.00 75.31 175 ALA A C 1
ATOM 1414 O O . ALA A 1 175 ? 38.171 -1.010 -22.179 1.00 75.31 175 ALA A O 1
ATOM 1415 N N . GLU A 1 176 ? 38.075 -2.456 -23.885 1.00 77.38 176 GLU A N 1
ATOM 1416 C CA . GLU A 1 176 ? 38.873 -3.526 -23.267 1.00 77.38 176 GLU A CA 1
ATOM 1417 C C . GLU A 1 176 ? 40.309 -3.071 -22.989 1.00 77.38 176 GLU A C 1
ATOM 1419 O O . GLU A 1 176 ? 40.832 -3.303 -21.906 1.00 77.38 176 GLU A O 1
ATOM 1424 N N . GLN A 1 177 ? 40.937 -2.358 -23.929 1.00 78.75 177 GLN A N 1
ATOM 1425 C CA . GLN A 1 177 ? 42.258 -1.762 -23.715 1.00 78.75 177 GLN A CA 1
ATOM 1426 C C . GLN A 1 177 ? 42.231 -0.674 -22.634 1.00 78.75 177 GLN A C 1
ATOM 1428 O O . GLN A 1 177 ? 43.145 -0.612 -21.819 1.00 78.75 177 GLN A O 1
ATOM 1433 N N . ALA A 1 178 ? 41.184 0.155 -22.581 1.00 70.19 178 ALA A N 1
ATOM 1434 C CA . ALA A 1 178 ? 41.022 1.152 -21.523 1.00 70.19 178 ALA A CA 1
ATOM 1435 C C . ALA A 1 178 ? 40.795 0.507 -20.142 1.00 70.19 178 ALA A C 1
ATOM 1437 O O . ALA A 1 178 ? 41.347 0.985 -19.154 1.00 70.19 178 ALA A O 1
ATOM 1438 N N . ALA A 1 179 ? 40.047 -0.598 -20.077 1.00 64.38 179 ALA A N 1
ATOM 1439 C CA . ALA A 1 179 ? 39.847 -1.377 -18.857 1.00 64.38 179 ALA A CA 1
ATOM 1440 C C . ALA A 1 179 ? 41.134 -2.096 -18.411 1.00 64.38 179 ALA A C 1
ATOM 1442 O O . ALA A 1 179 ? 41.455 -2.104 -17.228 1.00 64.38 179 ALA A O 1
ATOM 1443 N N . ALA A 1 180 ? 41.921 -2.637 -19.348 1.00 62.69 180 ALA A N 1
ATOM 1444 C CA . ALA A 1 180 ? 43.197 -3.289 -19.050 1.00 62.69 180 ALA A CA 1
ATOM 1445 C C . ALA A 1 180 ? 44.267 -2.304 -18.541 1.00 62.69 180 ALA A C 1
ATOM 1447 O O . ALA A 1 180 ? 45.046 -2.649 -17.658 1.00 62.69 180 ALA A O 1
ATOM 1448 N N . VAL A 1 181 ? 44.280 -1.063 -19.041 1.00 59.56 181 VAL A N 1
ATOM 1449 C CA . VAL A 1 181 ? 45.176 0.004 -18.551 1.00 59.56 181 VAL A CA 1
ATOM 1450 C C . VAL A 1 181 ? 44.806 0.459 -17.131 1.00 59.56 181 VAL A C 1
ATOM 1452 O O . VAL A 1 181 ? 45.673 0.921 -16.397 1.00 59.56 181 VAL A O 1
ATOM 1455 N N . GLN A 1 182 ? 43.553 0.281 -16.704 1.00 55.38 182 GLN A N 1
ATOM 1456 C CA . GLN A 1 182 ? 43.141 0.524 -15.316 1.00 55.38 182 GLN A CA 1
ATOM 1457 C C . GLN A 1 182 ? 43.478 -0.635 -14.358 1.00 55.38 182 GLN A C 1
ATOM 1459 O O . GLN A 1 182 ? 43.381 -0.450 -13.148 1.00 55.38 182 GLN A O 1
ATOM 1464 N N . LEU A 1 183 ? 43.889 -1.809 -14.861 1.00 50.25 183 LEU A N 1
ATOM 1465 C CA . LEU A 1 183 ? 44.015 -3.046 -14.074 1.00 50.25 183 LEU A CA 1
ATOM 1466 C C . LEU A 1 183 ? 45.447 -3.594 -13.904 1.00 50.25 183 LEU A C 1
ATOM 1468 O O . LEU A 1 183 ? 45.599 -4.724 -13.444 1.00 50.25 183 LEU A O 1
ATOM 1472 N N . ALA A 1 184 ? 46.511 -2.824 -14.166 1.00 38.00 184 ALA A N 1
ATOM 1473 C CA . ALA A 1 184 ? 47.855 -3.203 -13.694 1.00 38.00 184 ALA A CA 1
ATOM 1474 C C . ALA A 1 184 ? 48.820 -2.008 -13.503 1.00 38.00 184 ALA A C 1
ATOM 1476 O O . ALA A 1 184 ? 48.961 -1.228 -14.445 1.00 38.00 184 ALA A O 1
ATOM 1477 N N . PRO A 1 185 ? 49.586 -1.897 -12.387 1.00 44.75 185 PRO A N 1
ATOM 1478 C CA . PRO A 1 185 ? 49.492 -2.585 -11.095 1.00 44.75 185 PRO A CA 1
ATOM 1479 C C . PRO A 1 185 ? 49.252 -1.619 -9.912 1.00 44.75 185 PRO A C 1
ATOM 1481 O O . PRO A 1 185 ? 49.958 -0.630 -9.730 1.00 44.75 185 PRO A O 1
ATOM 1484 N N . ALA A 1 186 ? 48.323 -1.983 -9.031 1.00 34.19 186 ALA A N 1
ATOM 1485 C CA . ALA A 1 186 ? 48.318 -1.547 -7.634 1.00 34.19 186 ALA A CA 1
ATOM 1486 C C . ALA A 1 186 ? 48.049 -2.758 -6.730 1.00 34.19 186 ALA A C 1
ATOM 1488 O O . ALA A 1 186 ? 47.165 -2.758 -5.882 1.00 34.19 186 ALA A O 1
ATOM 1489 N N . THR A 1 187 ? 48.812 -3.832 -6.929 1.00 36.84 187 THR A N 1
ATOM 1490 C CA . THR A 1 187 ? 48.942 -4.910 -5.945 1.00 36.84 187 THR A CA 1
ATOM 1491 C C . THR A 1 187 ? 50.067 -4.554 -4.983 1.00 36.84 187 THR A C 1
ATOM 1493 O O . THR A 1 187 ? 51.190 -5.019 -5.126 1.00 36.84 187 THR A O 1
ATOM 1496 N N . ALA A 1 188 ? 49.755 -3.696 -4.012 1.00 34.72 188 ALA A N 1
ATOM 1497 C CA . ALA A 1 188 ? 50.381 -3.694 -2.692 1.00 34.72 188 ALA A CA 1
ATOM 1498 C C . ALA A 1 188 ? 49.620 -2.726 -1.776 1.00 34.72 188 ALA A C 1
ATOM 1500 O O . ALA A 1 188 ? 49.999 -1.566 -1.661 1.00 34.72 188 ALA A O 1
ATOM 1501 N N . LEU A 1 189 ? 48.546 -3.206 -1.138 1.00 30.44 189 LEU A N 1
ATOM 1502 C CA . LEU A 1 189 ? 48.350 -3.180 0.322 1.00 30.44 189 LEU A CA 1
ATOM 1503 C C . LEU A 1 189 ? 46.866 -3.302 0.708 1.00 30.44 189 LEU A C 1
ATOM 1505 O O . LEU A 1 189 ? 46.007 -2.593 0.201 1.00 30.44 189 LEU A O 1
ATOM 1509 N N .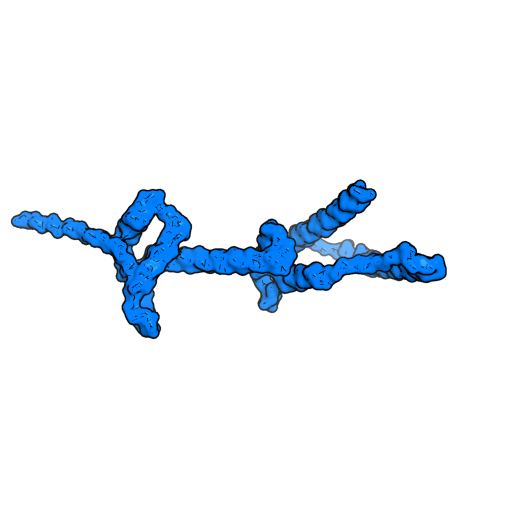 ALA A 1 190 ? 46.658 -4.157 1.710 1.00 27.33 190 ALA A N 1
ATOM 1510 C CA . ALA A 1 190 ? 45.571 -4.146 2.687 1.00 27.33 190 ALA A CA 1
ATOM 1511 C C . ALA A 1 190 ? 44.190 -4.692 2.267 1.00 27.33 190 ALA A C 1
ATOM 1513 O O . ALA A 1 190 ? 43.282 -3.988 1.847 1.00 27.33 190 ALA A O 1
ATOM 1514 N N . SER A 1 191 ? 44.060 -6.001 2.500 1.00 39.00 191 SER A N 1
ATOM 1515 C CA . SER A 1 191 ? 43.000 -6.673 3.269 1.00 39.00 191 SER A CA 1
ATOM 1516 C C . SER A 1 191 ? 41.940 -5.798 3.975 1.00 39.00 191 SER A C 1
ATOM 1518 O O . SER A 1 191 ? 42.243 -4.736 4.518 1.00 39.00 191 SER A O 1
ATOM 1520 N N . THR A 1 192 ? 40.754 -6.405 4.141 1.00 37.06 192 THR A N 1
ATOM 1521 C CA . THR A 1 192 ? 39.614 -6.075 5.033 1.00 37.06 192 THR A CA 1
ATOM 1522 C C . THR A 1 192 ? 38.643 -4.956 4.620 1.00 37.06 192 THR A C 1
ATOM 1524 O O . THR A 1 192 ? 38.778 -3.829 5.067 1.00 37.06 192 THR A O 1
ATOM 1527 N N . GLN A 1 193 ? 37.582 -5.308 3.875 1.00 30.34 193 GLN A N 1
ATOM 1528 C CA . GLN A 1 193 ? 36.163 -5.185 4.290 1.00 30.34 193 GLN A CA 1
ATOM 1529 C C . GLN A 1 193 ? 35.233 -5.569 3.124 1.00 30.34 193 GLN A C 1
ATOM 1531 O O . GLN A 1 193 ? 35.142 -4.854 2.132 1.00 30.34 193 GLN A O 1
ATOM 1536 N N . ALA A 1 194 ? 34.524 -6.694 3.255 1.00 35.03 194 ALA A N 1
ATOM 1537 C CA . ALA A 1 194 ? 33.407 -7.034 2.379 1.00 35.03 194 ALA A CA 1
ATOM 1538 C C . ALA A 1 194 ? 32.233 -6.088 2.681 1.00 35.03 194 ALA A C 1
ATOM 1540 O O . ALA A 1 194 ? 31.731 -6.058 3.807 1.00 35.03 194 ALA A O 1
ATOM 1541 N N . ALA A 1 195 ? 31.831 -5.295 1.689 1.00 34.97 195 ALA A N 1
ATOM 1542 C CA . ALA A 1 195 ? 30.655 -4.438 1.747 1.00 34.97 195 ALA A CA 1
ATOM 1543 C C . ALA A 1 195 ? 29.465 -5.137 1.054 1.00 34.97 195 ALA A C 1
ATOM 1545 O O . ALA A 1 195 ? 29.664 -5.813 0.047 1.00 34.97 195 ALA A O 1
ATOM 1546 N N . PRO A 1 196 ? 28.218 -4.930 1.517 1.00 42.78 196 PRO A N 1
ATOM 1547 C CA . PRO A 1 196 ? 26.997 -5.577 1.002 1.00 42.78 196 PRO A CA 1
ATOM 1548 C C . PRO A 1 196 ? 26.574 -5.126 -0.417 1.00 42.78 196 PRO A C 1
ATOM 1550 O O . PRO A 1 196 ? 25.421 -5.283 -0.811 1.00 42.78 196 PRO A O 1
ATOM 1553 N N . SER A 1 197 ? 27.484 -4.521 -1.185 1.00 44.59 197 SER A N 1
ATOM 1554 C CA . SER A 1 197 ? 27.244 -4.023 -2.545 1.00 44.59 197 SER A CA 1
ATOM 1555 C C . SER A 1 197 ? 27.469 -5.092 -3.618 1.00 44.59 197 SER A C 1
ATOM 1557 O O . SER A 1 197 ? 26.937 -4.961 -4.722 1.00 44.59 197 SER A O 1
ATOM 1559 N N . ASP A 1 198 ? 28.234 -6.141 -3.308 1.00 44.12 198 ASP A N 1
ATOM 1560 C CA . ASP A 1 198 ? 28.603 -7.171 -4.284 1.00 44.12 198 ASP A CA 1
ATOM 1561 C C . ASP A 1 198 ? 27.462 -8.167 -4.542 1.00 44.12 198 ASP A C 1
ATOM 1563 O O . ASP A 1 198 ? 27.305 -8.644 -5.666 1.00 44.12 198 ASP A O 1
ATOM 1567 N N . ASP A 1 199 ? 26.574 -8.381 -3.566 1.00 46.03 199 ASP A N 1
ATOM 1568 C CA . ASP A 1 199 ? 25.393 -9.241 -3.730 1.00 46.03 199 ASP A CA 1
ATOM 1569 C C . ASP A 1 199 ? 24.364 -8.645 -4.707 1.00 46.03 199 ASP A C 1
ATOM 1571 O O . ASP A 1 199 ? 23.696 -9.373 -5.442 1.00 46.03 199 ASP A O 1
ATOM 1575 N N . ILE A 1 200 ? 24.259 -7.313 -4.788 1.00 50.25 200 ILE A N 1
ATOM 1576 C CA . ILE A 1 200 ? 23.348 -6.633 -5.726 1.00 50.25 200 ILE A CA 1
ATOM 1577 C C . ILE A 1 200 ? 23.911 -6.676 -7.152 1.00 50.25 200 ILE A C 1
ATOM 1579 O O . ILE A 1 200 ? 23.164 -6.894 -8.107 1.00 50.25 200 ILE A O 1
ATOM 1583 N N . ALA A 1 201 ? 25.229 -6.522 -7.304 1.00 49.41 201 ALA A N 1
ATOM 1584 C CA . ALA A 1 201 ? 25.899 -6.669 -8.594 1.00 49.41 201 ALA A CA 1
ATOM 1585 C C . ALA A 1 201 ? 25.826 -8.120 -9.105 1.00 49.41 201 ALA A C 1
ATOM 1587 O O . ALA A 1 201 ? 25.569 -8.341 -10.290 1.00 49.41 201 ALA A O 1
ATOM 1588 N N . ALA A 1 202 ? 25.956 -9.103 -8.208 1.00 48.84 202 ALA A N 1
ATOM 1589 C CA . ALA A 1 202 ? 25.765 -10.514 -8.526 1.00 48.84 202 ALA A CA 1
ATOM 1590 C C . ALA A 1 202 ? 24.312 -10.824 -8.936 1.00 48.84 202 ALA A C 1
ATOM 1592 O O . ALA A 1 202 ? 24.089 -11.527 -9.921 1.00 48.84 202 ALA A O 1
ATOM 1593 N N . LEU A 1 203 ? 23.315 -10.246 -8.254 1.00 47.97 203 LEU A N 1
ATOM 1594 C CA . LEU A 1 203 ? 21.898 -10.401 -8.612 1.00 47.97 203 LEU A CA 1
ATOM 1595 C C . LEU A 1 203 ? 21.545 -9.762 -9.966 1.00 47.97 203 LEU A C 1
ATOM 1597 O O . LEU A 1 203 ? 20.750 -10.330 -10.716 1.00 47.97 203 LEU A O 1
ATOM 1601 N N . LEU A 1 204 ? 22.150 -8.622 -10.314 1.00 51.31 204 LEU A N 1
ATOM 1602 C CA . LEU A 1 204 ? 21.965 -7.977 -11.621 1.00 51.31 204 LEU A CA 1
ATOM 1603 C C . LEU A 1 204 ? 22.629 -8.764 -12.762 1.00 51.31 204 LEU A C 1
ATOM 1605 O O . LEU A 1 204 ? 22.038 -8.893 -13.831 1.00 51.31 204 LEU A O 1
ATOM 1609 N N . ALA A 1 205 ? 23.798 -9.364 -12.527 1.00 52.94 205 ALA A N 1
ATOM 1610 C CA . ALA A 1 205 ? 24.471 -10.206 -13.519 1.00 52.94 205 ALA A CA 1
ATOM 1611 C C . ALA A 1 205 ? 23.702 -11.510 -13.822 1.00 52.94 205 ALA A C 1
ATOM 1613 O O . ALA A 1 205 ? 23.710 -11.987 -14.957 1.00 52.94 205 ALA A O 1
ATOM 1614 N N . ILE A 1 206 ? 23.000 -12.073 -12.830 1.00 53.41 206 ILE A N 1
ATOM 1615 C CA . ILE A 1 206 ? 22.153 -13.265 -13.015 1.00 53.41 206 ILE A CA 1
ATOM 1616 C C . ILE A 1 206 ? 20.904 -12.938 -13.856 1.00 53.41 206 ILE A C 1
ATOM 1618 O O . ILE A 1 206 ? 20.465 -13.772 -14.649 1.00 53.41 206 ILE A O 1
ATOM 1622 N N . LEU A 1 207 ? 20.357 -11.723 -13.736 1.00 49.62 207 LEU A N 1
ATOM 1623 C CA . LEU A 1 207 ? 19.234 -11.253 -14.556 1.00 49.62 207 LEU A CA 1
ATOM 1624 C C . LEU A 1 207 ? 19.634 -11.031 -16.025 1.00 49.62 207 LEU A C 1
ATOM 1626 O O . LEU A 1 207 ? 18.909 -11.487 -16.908 1.00 49.62 207 LEU A O 1
ATOM 1630 N N . ASP A 1 208 ? 20.807 -10.447 -16.287 1.00 49.62 208 ASP A N 1
ATOM 1631 C CA . ASP A 1 208 ? 21.333 -10.283 -17.655 1.00 49.62 208 ASP A CA 1
ATOM 1632 C C . ASP A 1 208 ? 21.637 -11.639 -18.330 1.00 49.62 208 ASP A C 1
ATOM 1634 O O . ASP A 1 208 ? 21.430 -11.809 -19.532 1.00 49.62 208 ASP A O 1
ATOM 1638 N N . ALA A 1 209 ? 22.084 -12.646 -17.570 1.00 46.91 209 ALA A N 1
ATOM 1639 C CA . ALA A 1 209 ? 22.351 -13.983 -18.108 1.00 46.91 209 ALA A CA 1
ATOM 1640 C C . ALA A 1 209 ? 21.067 -14.759 -18.468 1.00 46.91 209 ALA A C 1
ATOM 1642 O O . ALA A 1 209 ? 21.057 -15.527 -19.434 1.00 46.91 209 ALA A O 1
ATOM 1643 N N . ALA A 1 210 ? 19.975 -14.548 -17.725 1.00 49.00 210 ALA A N 1
ATOM 1644 C CA . ALA A 1 210 ? 18.685 -15.179 -18.000 1.00 49.00 210 ALA A CA 1
ATOM 1645 C C . ALA A 1 210 ? 18.004 -14.605 -19.258 1.00 49.00 210 ALA A C 1
ATOM 1647 O O . ALA A 1 210 ? 17.346 -15.347 -19.989 1.00 49.00 210 ALA A O 1
ATOM 1648 N N . GLU A 1 211 ? 18.209 -13.317 -19.556 1.00 46.53 211 GLU A N 1
ATOM 1649 C CA . GLU A 1 211 ? 17.682 -12.670 -20.767 1.00 46.53 211 GLU A CA 1
ATOM 1650 C C . GLU A 1 211 ? 18.387 -13.185 -22.040 1.00 46.53 211 GLU A C 1
ATOM 1652 O O . GLU A 1 211 ? 17.735 -13.448 -23.051 1.00 46.53 211 GLU A O 1
ATOM 1657 N N . ILE A 1 212 ? 19.691 -13.482 -21.962 1.00 48.94 212 ILE A N 1
ATOM 1658 C CA . ILE A 1 212 ? 20.466 -14.072 -23.071 1.00 48.94 212 ILE A CA 1
ATOM 1659 C C . ILE A 1 212 ? 20.090 -15.546 -23.322 1.00 48.94 212 ILE A C 1
ATOM 1661 O O . ILE A 1 212 ? 20.100 -16.012 -24.464 1.00 48.94 212 ILE A O 1
ATOM 1665 N N . ALA A 1 213 ? 19.746 -16.304 -22.276 1.00 46.78 213 ALA A N 1
ATOM 1666 C CA . ALA A 1 213 ? 19.320 -17.699 -22.419 1.00 46.78 213 ALA A CA 1
ATOM 1667 C C . ALA A 1 213 ? 17.917 -17.823 -23.044 1.00 46.78 213 ALA A C 1
ATOM 1669 O O . ALA A 1 213 ? 17.687 -18.725 -23.849 1.00 46.78 213 ALA A O 1
ATOM 1670 N N . ALA A 1 214 ? 17.006 -16.896 -22.731 1.00 49.91 214 ALA A N 1
ATOM 1671 C CA . ALA A 1 214 ? 15.663 -16.866 -23.309 1.00 49.91 214 ALA A CA 1
ATOM 1672 C C . ALA A 1 214 ? 15.665 -16.456 -24.796 1.00 49.91 214 ALA A C 1
ATOM 1674 O O . ALA A 1 214 ? 14.940 -17.057 -25.588 1.00 49.91 214 ALA A O 1
ATOM 1675 N N . GLU A 1 215 ? 16.523 -15.509 -25.206 1.00 49.56 215 GLU A N 1
ATOM 1676 C CA . GLU A 1 215 ? 16.669 -15.137 -26.627 1.00 49.56 215 GLU A CA 1
ATOM 1677 C C . GLU A 1 215 ? 17.262 -16.272 -27.487 1.00 49.56 215 GLU A C 1
ATOM 1679 O O . GLU A 1 215 ? 16.881 -16.427 -28.649 1.00 49.56 215 GLU A O 1
ATOM 1684 N N . ASN A 1 216 ? 18.149 -17.109 -26.934 1.00 47.66 216 ASN A N 1
ATOM 1685 C CA . ASN A 1 216 ? 18.734 -18.236 -27.673 1.00 47.66 216 ASN A CA 1
ATOM 1686 C C . ASN A 1 216 ? 17.773 -19.427 -27.840 1.00 47.66 216 ASN A C 1
ATOM 1688 O O . ASN A 1 216 ? 17.850 -20.125 -28.853 1.00 47.66 216 ASN A O 1
ATOM 1692 N N . ASP A 1 217 ? 16.855 -19.659 -26.897 1.00 44.03 217 ASP A N 1
ATOM 1693 C CA . ASP A 1 217 ? 15.896 -20.771 -26.987 1.00 44.03 217 ASP A CA 1
ATOM 1694 C C . ASP A 1 217 ? 14.718 -20.448 -27.934 1.00 44.03 217 ASP A C 1
ATOM 1696 O O . ASP A 1 217 ? 14.163 -21.342 -28.573 1.00 44.03 217 ASP A O 1
ATOM 1700 N N . GLU A 1 218 ? 14.379 -19.164 -28.115 1.00 45.34 218 GLU A N 1
ATOM 1701 C CA . GLU A 1 218 ? 13.394 -18.717 -29.115 1.00 45.34 218 GLU A CA 1
ATOM 1702 C C . GLU A 1 218 ? 13.976 -18.668 -30.542 1.00 45.34 218 GLU A C 1
ATOM 1704 O O . GLU A 1 218 ? 13.252 -18.881 -31.519 1.00 45.34 218 GLU A O 1
ATOM 1709 N N . ALA A 1 219 ? 15.292 -18.469 -30.676 1.00 49.00 219 ALA A N 1
ATOM 1710 C CA . ALA A 1 219 ? 16.001 -18.568 -31.952 1.00 49.00 219 ALA A CA 1
ATOM 1711 C C . ALA A 1 219 ? 16.198 -20.021 -32.431 1.00 49.00 219 ALA A C 1
ATOM 1713 O O . ALA A 1 219 ? 16.256 -20.246 -33.635 1.00 49.00 219 ALA A O 1
ATOM 1714 N N . ASN A 1 220 ? 16.255 -21.000 -31.519 1.00 46.12 220 ASN A N 1
ATOM 1715 C CA . ASN A 1 220 ? 16.409 -22.428 -31.843 1.00 46.12 220 ASN A CA 1
ATOM 1716 C C . ASN A 1 220 ? 15.083 -23.180 -32.077 1.00 46.12 220 ASN A C 1
ATOM 1718 O O . ASN A 1 220 ? 15.105 -24.365 -32.411 1.00 46.12 220 ASN A O 1
ATOM 1722 N N . ARG A 1 221 ? 13.926 -22.527 -31.891 1.00 47.34 221 ARG A N 1
ATOM 1723 C CA . ARG A 1 221 ? 12.588 -23.111 -32.129 1.00 47.34 221 ARG A CA 1
ATOM 1724 C C . ARG A 1 221 ? 11.903 -22.608 -33.409 1.00 47.34 221 ARG A C 1
ATOM 1726 O O . ARG A 1 221 ? 10.728 -22.912 -33.618 1.00 47.34 221 ARG A O 1
ATOM 1733 N N . LYS A 1 222 ? 12.609 -21.854 -34.253 1.00 41.50 222 LYS A N 1
ATOM 1734 C CA . LYS A 1 222 ? 12.186 -21.455 -35.607 1.00 41.50 222 LYS A CA 1
ATOM 1735 C C . LYS A 1 222 ? 13.097 -22.087 -36.647 1.00 41.50 222 LYS A C 1
ATOM 1737 O O . LYS A 1 222 ? 12.583 -22.345 -37.754 1.00 41.50 222 LYS A O 1
#

Radius of gyration: 32.44 Å; Cα contacts (8 Å, |Δi|>4): 103; chains: 1; bounding box: 79×44×110 Å

pLDDT: mean 74.59, std 18.68, range [27.33, 94.5]

Sequence (222 aa):
MCSDNTQASTPSLTPYSGQSDKEIEAWFRWKYPNGATDKSPGAYAAELFKSRPNRDDPTGKDEWYSRLTGAQLAILDDAKRVKGAEKDEKKRIQFRGRYDLSDEESRKYWALRDLPPVGGKMVEWDRARDMLRKRKSAAPRKNADLSTMTPADAEQHRRKQNAEAKQRSRARKKAEQAAAVQLAPATALASTQAAPSDDIAALLAILDAAEIAAENDEANRK

Mean predicted aligned error: 18.32 Å

Foldseek 3Di:
DDPPPPPPPPQDLQAEQQHDPVSVVVNQCVVPVVGDDLCNLLVNLVRHLVNQPPNPDPVSVVVRVVRHDPVNVVSNVSNVVVVVVVVLVVVLVVVCVVLVHDPVVSVVLSVLQVDDADVNHSVSNVVVVVVSVCVVPDDDPPPPPVVPDDPVRVVVVVVVVVVVVVVVVVVVVVVVVVVVVVPDDDPDDDDDDDDPPVVVVVVVVVVVVVVVVVVVVVVVVD

Solvent-accessible surface area (backbone atoms only — not comparable to full-atom values): 13209 Å² total; per-residue (Å²): 136,81,85,83,75,77,69,73,76,78,65,57,81,64,56,47,73,54,59,50,72,69,30,53,49,50,33,46,48,68,76,27,74,92,53,80,54,94,60,43,42,40,54,52,39,56,46,33,60,67,53,46,58,58,88,86,42,71,68,46,46,55,59,43,60,72,41,43,34,73,68,55,51,52,35,44,51,50,30,49,50,52,54,50,50,54,55,46,51,54,50,48,54,51,52,17,66,72,67,75,46,53,74,66,57,35,50,59,56,53,53,41,63,76,48,82,51,65,93,83,34,56,60,66,30,52,52,52,50,50,51,51,49,50,59,72,67,52,69,79,80,78,68,75,66,70,90,77,50,52,74,67,57,49,50,52,51,51,52,50,52,53,50,52,51,53,51,51,51,52,50,48,52,51,49,53,50,55,53,53,65,75,69,64,85,85,90,81,82,80,87,89,79,93,62,89,62,58,65,56,54,52,54,52,53,54,53,58,52,51,55,55,52,53,57,53,56,61,63,74,73,112

Organism: NCBI:txid446682